Protein AF-A0A9X4EX78-F1 (afdb_monomer_lite)

Radius of gyration: 22.62 Å; chains: 1; bounding box: 59×43×66 Å

Sequence (259 aa):
MQELSQSLRKAIVLALEEATSYRDQLDLSRFIQMGVTVEQIHLIDTAMYLLRLHPYLSQDDFESKYSVQKVQLTIGSVDNFKKLLNLNEYTYHDWLKTNGLSEDEPLCLPYMVYQHFSDEIRRDYMNGAYLVENLQVQLGSKQLNHFKFRCGTVVGIPTDVFDIMIFILISRFGKYSGFKMNLPDSVLHLFSHTNSVDIEVRTYATEFSHRTQHSVCLIDDLNESSPIRKVRDIIKLEEFSIYHKCNSNRELLDLLDFS

Organism: NCBI:txid28171

Foldseek 3Di:
DAADDPVLLLVLLVLLVVCPPPVVPRDPVVSVVVVDDPVLSVLSNVLLVCCLQQVLDAQVNSCVPQNPVSCCSRQNGSVVNCVSSVVVPCAPVSSCVSVVHDPVAQDEAELSSCLVRVVVQLVPQDDFQFGHPSYWYCQAPDTGRWAAAPQGDTHHDDNFLVSLLLLVCLLCPPVAPDWDADVVQSWIWTHHPVDIFIEREEQEPVPDDDDGPAYEYQHDPDDPPDPSVVRHDYHYSNHGDNDCPDCPCVVVRVVVSPD

Secondary structure (DSSP, 8-state):
-PPPPHHHHHHHHHHHHHGGG-GGG---HHHHHTT--HHHHHHHHHHHHHHHH-TT--HHHHHHHH-HHHHHHHT--HHHHHHHTTTTS--HHHHHHHTT--TTS-EEEEHHHHHHTHHHHHHHSEETTEE-TTEEEEETTEEESSEE-TTS-EEPPP-SHHHHHHHHHHHTTTT-SEEEEETTTTEEEEE-SS-EEEEEEEEEGGG--S--SEEEEEE----TT-HHHHH--EEEGGG-----TTSTTHHHHHTTS--

Structure (mmCIF, N/CA/C/O backbone):
data_AF-A0A9X4EX78-F1
#
_entry.id   AF-A0A9X4EX78-F1
#
loop_
_atom_site.group_PDB
_atom_site.id
_atom_site.type_symbol
_atom_site.label_atom_id
_atom_site.label_alt_id
_atom_site.label_comp_id
_atom_site.label_asym_id
_atom_site.label_entity_id
_atom_site.label_seq_id
_atom_site.pdbx_PDB_ins_code
_atom_site.Cartn_x
_atom_site.Cartn_y
_atom_site.Cartn_z
_atom_site.occupancy
_atom_site.B_iso_or_equiv
_atom_site.auth_seq_id
_atom_site.auth_comp_id
_atom_site.auth_asym_id
_atom_site.auth_atom_id
_atom_site.pdbx_PDB_model_num
ATOM 1 N N . MET A 1 1 ? -4.758 14.099 30.306 1.00 84.19 1 MET A N 1
ATOM 2 C CA . MET A 1 1 ? -5.043 12.727 29.835 1.00 84.19 1 MET A CA 1
ATOM 3 C C . MET A 1 1 ? -3.927 11.832 30.342 1.00 84.19 1 MET A C 1
ATOM 5 O O . MET A 1 1 ? -2.778 12.223 30.181 1.00 84.19 1 MET A O 1
ATOM 9 N N . GLN A 1 2 ? -4.247 10.728 31.018 1.00 90.81 2 GLN A N 1
ATOM 1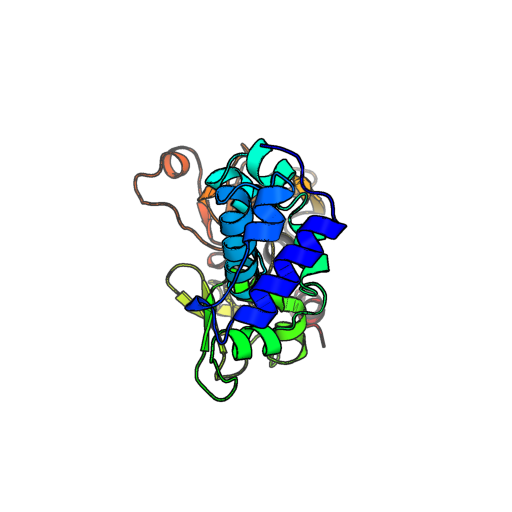0 C CA . GLN A 1 2 ? -3.236 9.786 31.520 1.00 90.81 2 GLN A CA 1
ATOM 11 C C . GLN A 1 2 ? -2.839 8.778 30.439 1.00 90.81 2 GLN A C 1
ATOM 13 O O . GLN A 1 2 ? -3.620 8.532 29.521 1.00 90.81 2 GLN A O 1
ATOM 18 N N . GLU A 1 3 ? -1.660 8.177 30.561 1.00 94.38 3 GLU A N 1
ATOM 19 C CA . GLU A 1 3 ? -1.282 7.037 29.727 1.00 94.38 3 GLU A CA 1
ATOM 20 C C . GLU A 1 3 ? -2.083 5.796 30.137 1.00 94.38 3 GLU A C 1
ATOM 22 O O . GLU A 1 3 ? -2.164 5.460 31.320 1.00 94.38 3 GLU A O 1
ATOM 27 N N . LEU A 1 4 ? -2.680 5.103 29.168 1.00 95.62 4 LEU A N 1
ATOM 28 C CA . LEU A 1 4 ? -3.364 3.840 29.421 1.00 95.62 4 LEU A CA 1
ATOM 29 C C . LEU A 1 4 ? -2.362 2.690 29.489 1.00 95.62 4 LEU A C 1
ATOM 31 O O . LEU A 1 4 ? -1.595 2.467 28.557 1.00 95.62 4 LEU A O 1
ATOM 35 N N . SER A 1 5 ? -2.414 1.897 30.558 1.00 94.31 5 SER A N 1
ATOM 36 C CA . SER A 1 5 ? -1.649 0.652 30.627 1.00 94.31 5 SER A CA 1
ATOM 37 C C . SER A 1 5 ? -2.161 -0.371 29.606 1.00 94.31 5 SER A C 1
ATOM 39 O O . SER A 1 5 ? -3.325 -0.349 29.197 1.00 94.31 5 SER A O 1
ATOM 41 N N . GLN A 1 6 ? -1.318 -1.337 29.233 1.00 93.56 6 GLN A N 1
ATOM 42 C CA . GLN A 1 6 ? -1.716 -2.394 28.297 1.00 93.56 6 GLN A CA 1
ATOM 43 C C . GLN A 1 6 ? -2.904 -3.227 28.806 1.00 93.56 6 GLN A C 1
ATOM 45 O O . GLN A 1 6 ? -3.767 -3.616 28.021 1.00 93.56 6 GLN A O 1
ATOM 50 N N . SER A 1 7 ? -2.982 -3.475 30.118 1.00 94.00 7 SER A N 1
ATOM 51 C CA . SER A 1 7 ? -4.110 -4.184 30.730 1.00 94.00 7 SER A CA 1
ATOM 52 C C . SER A 1 7 ? -5.411 -3.387 30.633 1.00 94.00 7 SER A C 1
ATOM 54 O O . SER A 1 7 ? -6.455 -3.964 30.335 1.00 94.00 7 SER A O 1
ATOM 56 N N . LEU A 1 8 ? -5.346 -2.066 30.818 1.00 94.94 8 LEU A N 1
ATOM 57 C CA . LEU A 1 8 ? -6.503 -1.183 30.705 1.00 94.94 8 LEU A CA 1
ATOM 58 C C . LEU A 1 8 ? -6.981 -1.069 29.253 1.00 94.94 8 LEU A C 1
ATOM 60 O O . LEU A 1 8 ? -8.177 -1.198 29.006 1.00 94.94 8 LEU A O 1
ATOM 64 N N . ARG A 1 9 ? -6.058 -0.938 28.286 1.00 95.81 9 ARG A N 1
ATOM 65 C CA . ARG A 1 9 ? -6.383 -0.994 26.847 1.00 95.81 9 ARG A CA 1
ATOM 66 C C . ARG A 1 9 ? -7.096 -2.297 26.492 1.00 95.81 9 ARG A C 1
ATOM 68 O O . ARG A 1 9 ? -8.163 -2.253 25.893 1.00 95.81 9 ARG A O 1
ATOM 75 N N . LYS A 1 10 ? -6.552 -3.445 26.916 1.00 95.56 10 LYS A N 1
ATOM 76 C CA . LYS A 1 10 ? -7.158 -4.765 26.676 1.00 95.56 10 LYS A CA 1
ATOM 77 C C . LYS A 1 10 ? -8.565 -4.872 27.265 1.00 95.56 10 LYS A C 1
ATOM 79 O O . LYS A 1 10 ? -9.462 -5.368 26.597 1.00 95.56 10 LYS A O 1
ATOM 84 N N . ALA A 1 11 ? -8.768 -4.398 28.493 1.00 94.44 11 ALA A N 1
ATOM 85 C CA . ALA A 1 11 ? -10.077 -4.440 29.140 1.00 94.44 11 ALA A CA 1
ATOM 86 C C . ALA A 1 11 ? -11.123 -3.579 28.410 1.00 94.44 11 ALA A C 1
ATOM 88 O O . ALA A 1 11 ? -12.279 -3.986 28.310 1.00 94.44 11 ALA A O 1
ATOM 89 N N . ILE A 1 12 ? -10.722 -2.414 27.889 1.00 95.12 12 ILE A N 1
ATOM 90 C CA . ILE A 1 12 ? -11.598 -1.547 27.090 1.00 95.12 12 ILE A CA 1
ATOM 91 C C . ILE A 1 12 ? -11.926 -2.208 25.746 1.00 95.12 12 ILE A C 1
ATOM 93 O O . ILE A 1 12 ? -13.098 -2.260 25.387 1.00 95.12 12 ILE A O 1
ATOM 97 N N . VAL A 1 13 ? -10.922 -2.747 25.041 1.00 94.94 13 VAL A N 1
ATOM 98 C CA . VAL A 1 13 ? -11.112 -3.474 23.771 1.00 94.94 13 VAL A CA 1
ATOM 99 C C . VAL A 1 13 ? -12.119 -4.609 23.944 1.00 94.94 13 VAL A C 1
ATOM 101 O O . VAL A 1 13 ? -13.116 -4.633 23.233 1.00 94.94 13 VAL A O 1
ATOM 104 N N . LEU A 1 14 ? -11.927 -5.479 24.942 1.00 92.75 14 LEU A N 1
ATOM 105 C CA . LEU A 1 14 ? -12.840 -6.598 25.206 1.00 92.75 14 LEU A CA 1
ATOM 106 C C . LEU A 1 14 ? -14.269 -6.122 25.495 1.00 92.75 14 LEU A C 1
ATOM 108 O O . LEU A 1 14 ? -15.222 -6.658 24.941 1.00 92.75 14 LEU A O 1
ATOM 112 N N . ALA A 1 15 ? -14.424 -5.077 26.314 1.00 92.25 15 ALA A N 1
ATOM 113 C CA . ALA A 1 15 ? -15.742 -4.529 26.626 1.00 92.25 15 ALA A CA 1
ATOM 114 C C . ALA A 1 15 ? -16.458 -3.974 25.381 1.00 92.25 15 ALA A C 1
ATOM 116 O O . ALA A 1 15 ? -17.669 -4.129 25.247 1.00 92.25 15 ALA A O 1
ATOM 117 N N . LEU A 1 16 ? -15.716 -3.328 24.476 1.00 92.69 16 LEU A N 1
ATOM 118 C CA . LEU A 1 16 ? -16.251 -2.800 23.220 1.00 92.69 16 LEU A CA 1
ATOM 119 C C . LEU A 1 16 ? -16.601 -3.920 22.231 1.00 92.69 16 LEU A C 1
ATOM 121 O O . LEU A 1 16 ? -17.628 -3.834 21.560 1.00 92.69 16 LEU A O 1
ATOM 125 N N . GLU A 1 17 ? -15.784 -4.972 22.154 1.00 89.06 17 GLU A N 1
ATOM 126 C CA . GLU A 1 17 ? -16.036 -6.138 21.301 1.00 89.06 17 GLU A CA 1
ATOM 127 C C . GLU A 1 17 ? -17.282 -6.906 21.734 1.00 89.06 17 GLU A C 1
ATOM 129 O O . GLU A 1 17 ? -18.158 -7.159 20.907 1.00 89.06 17 GLU A O 1
ATOM 134 N N . GLU A 1 18 ? -17.396 -7.221 23.025 1.00 85.69 18 GLU A N 1
ATOM 135 C CA . GLU A 1 18 ? -18.555 -7.919 23.591 1.00 85.69 18 GLU A CA 1
ATOM 136 C C . GLU A 1 18 ? -19.848 -7.131 23.350 1.00 85.69 18 GLU A C 1
ATOM 138 O O . GLU A 1 18 ? -20.888 -7.701 23.033 1.00 85.69 18 GLU A O 1
ATOM 143 N N . ALA A 1 19 ? -19.778 -5.803 23.421 1.00 82.81 19 ALA A N 1
ATOM 144 C CA . ALA A 1 19 ? -20.934 -4.931 23.280 1.00 82.81 19 ALA A CA 1
ATOM 145 C C . ALA A 1 19 ? -21.328 -4.589 21.840 1.00 82.81 19 ALA A C 1
ATOM 147 O O . ALA A 1 19 ? -22.278 -3.829 21.643 1.00 82.81 19 ALA A O 1
ATOM 148 N N . THR A 1 20 ? -20.662 -5.147 20.825 1.00 75.19 20 THR A N 1
ATOM 149 C CA . THR A 1 20 ? -21.003 -4.898 19.410 1.00 75.19 20 THR A CA 1
ATOM 150 C C . THR A 1 20 ? -22.476 -5.170 19.087 1.00 75.19 20 THR A C 1
ATOM 152 O O . THR A 1 20 ? -23.055 -4.463 18.267 1.00 75.19 20 THR A O 1
ATOM 155 N N . SER A 1 21 ? -23.111 -6.128 19.773 1.00 73.75 21 SER A N 1
ATOM 156 C CA . SER A 1 21 ? -24.528 -6.482 19.576 1.00 73.75 21 SER A CA 1
ATOM 157 C C . SER A 1 21 ? -25.516 -5.723 20.480 1.00 73.75 21 SER A C 1
ATOM 159 O O . SER A 1 21 ? -26.723 -5.821 20.279 1.00 73.75 21 SER A O 1
ATOM 161 N N . TYR A 1 22 ? -25.038 -4.979 21.482 1.00 80.12 22 TYR A N 1
ATOM 162 C CA . TYR A 1 22 ? -25.869 -4.277 22.476 1.00 80.12 22 TYR A CA 1
ATOM 163 C C . TYR A 1 22 ? -25.213 -2.966 22.932 1.00 80.12 22 TYR A C 1
ATOM 165 O O . TYR A 1 22 ? -25.151 -2.641 24.118 1.00 80.12 22 TYR A O 1
ATOM 173 N N . ARG A 1 23 ? -24.722 -2.193 21.958 1.00 76.06 23 ARG A N 1
ATOM 174 C CA . ARG A 1 23 ? -23.909 -0.987 22.181 1.00 76.06 23 ARG A CA 1
ATOM 175 C C . ARG A 1 23 ? -24.602 0.055 23.059 1.00 76.06 23 ARG A C 1
ATOM 177 O O . ARG A 1 23 ? -23.949 0.694 23.875 1.00 76.06 23 ARG A O 1
ATOM 184 N N . ASP A 1 24 ? -25.924 0.159 22.945 1.00 72.88 24 ASP A N 1
ATOM 185 C CA . ASP A 1 24 ? -26.753 1.090 23.721 1.00 72.88 24 ASP A CA 1
ATOM 186 C C . ASP A 1 24 ? -26.834 0.741 25.219 1.00 72.88 24 ASP A C 1
ATOM 188 O O . ASP A 1 24 ? -27.270 1.559 26.026 1.00 72.88 24 ASP A O 1
ATOM 192 N N . GLN A 1 25 ? -26.413 -0.468 25.604 1.00 76.56 25 GLN A N 1
ATOM 193 C CA . GLN A 1 25 ? -26.404 -0.960 26.987 1.00 76.56 25 GLN A CA 1
ATOM 194 C C . GLN A 1 25 ? -24.986 -1.035 27.573 1.00 76.56 25 GLN A C 1
ATOM 196 O O . GLN A 1 25 ? -24.797 -1.527 28.687 1.00 76.56 25 GLN A O 1
ATOM 201 N N . LEU A 1 26 ? -23.977 -0.567 26.833 1.00 83.94 26 LEU A N 1
ATOM 202 C CA . LEU A 1 26 ? -22.583 -0.643 27.244 1.00 83.94 26 LEU A CA 1
ATOM 203 C C . LEU A 1 26 ? -22.274 0.359 28.364 1.00 83.94 26 LEU A C 1
ATOM 205 O O . LEU A 1 26 ? -22.160 1.563 28.131 1.00 83.94 26 LEU A O 1
ATOM 209 N N . ASP A 1 27 ? -22.062 -0.150 29.577 1.00 84.31 27 ASP A N 1
ATOM 210 C CA . ASP A 1 27 ? -21.602 0.659 30.704 1.00 84.31 27 ASP A CA 1
ATOM 211 C C . ASP A 1 27 ? -20.065 0.730 30.763 1.00 84.31 27 ASP A C 1
ATOM 213 O O . ASP A 1 27 ? -19.372 -0.244 31.072 1.00 84.31 27 ASP A O 1
ATOM 217 N N . LEU A 1 28 ? -19.525 1.921 30.491 1.00 89.44 28 LEU A N 1
ATOM 218 C CA . LEU A 1 28 ? -18.091 2.227 30.567 1.00 89.44 28 LEU A CA 1
ATOM 219 C C . LEU A 1 28 ? -17.718 3.064 31.798 1.00 89.44 28 LEU A C 1
ATOM 221 O O . LEU A 1 28 ? -16.559 3.467 31.936 1.00 89.44 28 LEU A O 1
ATOM 225 N N . SER A 1 29 ? -18.663 3.307 32.712 1.00 89.31 29 SER A N 1
ATOM 226 C CA . SER A 1 29 ? -18.462 4.129 33.911 1.00 89.31 29 SER A CA 1
ATOM 227 C C . SER A 1 29 ? -17.281 3.653 34.760 1.00 89.31 29 SER A C 1
ATOM 229 O O . SER A 1 29 ? -16.505 4.476 35.248 1.00 89.31 29 SER A O 1
ATOM 231 N N . ARG A 1 30 ? -17.065 2.333 34.844 1.00 91.88 30 ARG A N 1
ATOM 232 C CA . ARG A 1 30 ? -15.913 1.728 35.531 1.00 91.88 30 ARG A CA 1
ATOM 233 C C . ARG A 1 30 ? -14.567 2.244 35.013 1.00 91.88 30 ARG A C 1
ATOM 235 O O . ARG A 1 30 ? -13.665 2.496 35.802 1.00 91.88 30 ARG A O 1
ATOM 242 N N . PHE A 1 31 ? -14.427 2.451 33.704 1.00 93.88 31 PHE A N 1
ATOM 243 C CA . PHE A 1 31 ? -13.181 2.946 33.115 1.00 93.88 31 PHE A CA 1
ATOM 244 C C . PHE A 1 31 ? -13.004 4.441 33.381 1.00 93.88 31 PHE A C 1
ATOM 246 O O . PHE A 1 31 ? -11.897 4.890 33.673 1.00 93.88 31 PHE A O 1
ATOM 253 N N . ILE A 1 32 ? -14.102 5.200 33.372 1.00 92.88 32 ILE A N 1
ATOM 254 C CA . ILE A 1 32 ? -14.093 6.626 33.721 1.00 92.88 32 ILE A CA 1
ATOM 255 C C . ILE A 1 32 ? -13.655 6.819 35.179 1.00 92.88 32 ILE A C 1
ATOM 257 O O . ILE A 1 32 ? -12.817 7.673 35.461 1.00 92.88 32 ILE A O 1
ATOM 261 N N . GLN A 1 33 ? -14.138 5.977 36.099 1.00 92.19 33 GLN A N 1
ATOM 262 C CA . GLN A 1 33 ? -13.708 5.975 37.504 1.00 92.19 33 GLN A CA 1
ATOM 263 C C . GLN A 1 33 ? -12.215 5.648 37.670 1.00 92.19 33 GLN A C 1
ATOM 265 O O . GLN A 1 33 ? -11.579 6.141 38.598 1.00 92.19 33 GLN A O 1
ATOM 270 N N . MET A 1 34 ? -11.634 4.874 36.749 1.00 92.06 34 MET A N 1
ATOM 271 C CA . MET A 1 34 ? -10.192 4.599 36.685 1.00 92.06 34 MET A CA 1
ATOM 272 C C . MET A 1 34 ? -9.384 5.731 36.018 1.00 92.06 34 MET A C 1
ATOM 274 O O . MET A 1 34 ? -8.185 5.577 35.784 1.00 92.06 34 MET A O 1
ATOM 278 N N . GLY A 1 35 ? -10.017 6.864 35.697 1.00 91.75 35 GLY A N 1
ATOM 279 C CA . GLY A 1 35 ? -9.387 8.044 35.099 1.00 91.75 35 GLY A CA 1
ATOM 280 C C . GLY A 1 35 ? -9.275 8.009 33.571 1.00 91.75 35 GLY A C 1
ATOM 281 O O . GLY A 1 35 ? -8.571 8.842 32.995 1.00 91.75 35 GLY A O 1
ATOM 282 N N . VAL A 1 36 ? -9.906 7.042 32.896 1.00 95.62 36 VAL A N 1
ATOM 283 C CA . VAL A 1 36 ? -9.957 6.990 31.425 1.00 95.62 36 VAL A CA 1
ATOM 284 C C . VAL A 1 36 ? -10.922 8.055 30.922 1.00 95.62 36 VAL A C 1
ATOM 286 O O . VAL A 1 36 ? -12.053 8.157 31.395 1.00 95.62 36 VAL A O 1
ATOM 289 N N . THR A 1 37 ? -10.501 8.853 29.946 1.00 95.25 37 THR A N 1
ATOM 290 C CA . THR A 1 37 ? -11.390 9.865 29.366 1.00 95.25 37 THR A CA 1
ATOM 291 C C . THR A 1 37 ? -12.295 9.261 28.289 1.00 95.25 37 THR A C 1
ATOM 293 O O . THR A 1 37 ? -11.937 8.294 27.615 1.00 95.25 37 THR A O 1
ATOM 296 N N . VAL A 1 38 ? -13.461 9.875 28.066 1.00 92.81 38 VAL A N 1
ATOM 297 C CA . VAL A 1 38 ? -14.368 9.497 26.963 1.00 92.81 38 VAL A CA 1
ATOM 298 C C . VAL A 1 38 ? -13.655 9.576 25.611 1.00 92.81 38 VAL A C 1
ATOM 300 O O . VAL A 1 38 ? -13.841 8.716 24.756 1.00 92.81 38 VAL A O 1
ATOM 303 N N . GLU A 1 39 ? -12.773 10.562 25.433 1.00 94.06 39 GLU A N 1
ATOM 304 C CA . GLU A 1 39 ? -11.967 10.687 24.218 1.00 94.06 39 GLU A CA 1
ATOM 305 C C . GLU A 1 39 ? -11.028 9.498 23.991 1.00 94.06 39 GLU A C 1
ATOM 307 O O . GLU A 1 39 ? -10.831 9.094 22.846 1.00 94.06 39 GLU A O 1
ATOM 312 N N . GLN A 1 40 ? -10.448 8.936 25.056 1.00 95.94 40 GLN A N 1
ATOM 313 C CA . GLN A 1 40 ? -9.575 7.767 24.954 1.00 95.94 40 GLN A CA 1
ATOM 314 C C . GLN A 1 40 ? -10.357 6.522 24.541 1.00 95.94 40 GLN A C 1
ATOM 316 O O . GLN A 1 40 ? -9.922 5.783 23.662 1.00 95.94 40 GLN A O 1
ATOM 321 N N . ILE A 1 41 ? -11.535 6.325 25.134 1.00 94.94 41 ILE A N 1
ATOM 322 C CA . ILE A 1 41 ? -12.453 5.243 24.763 1.00 94.94 41 ILE A CA 1
ATOM 323 C C . ILE A 1 41 ? -12.862 5.380 23.295 1.00 94.94 41 ILE A C 1
ATOM 325 O O . ILE A 1 41 ? -12.777 4.415 22.541 1.00 94.94 41 ILE A O 1
ATOM 329 N N . HIS A 1 42 ? -13.258 6.583 22.874 1.00 93.31 42 HIS A N 1
ATOM 330 C CA . HIS A 1 42 ? -13.672 6.835 21.498 1.00 93.31 42 HIS A CA 1
ATOM 331 C C . HIS A 1 42 ? -12.538 6.594 20.492 1.00 93.31 42 HIS A C 1
ATOM 333 O O . HIS A 1 42 ? -12.774 6.044 19.417 1.00 93.31 42 HIS A O 1
ATOM 339 N N . LEU A 1 43 ? -11.302 6.969 20.833 1.00 96.19 43 LEU A N 1
ATOM 340 C CA . LEU A 1 43 ? -10.142 6.688 19.991 1.00 96.19 43 LEU A CA 1
ATOM 341 C C . LEU A 1 43 ? -9.838 5.184 19.920 1.00 96.19 43 LEU A C 1
ATOM 343 O O . LEU A 1 43 ? -9.528 4.706 18.836 1.00 96.19 43 LEU A O 1
ATOM 347 N N . ILE A 1 44 ? -9.965 4.435 21.021 1.00 96.88 44 ILE A N 1
ATOM 348 C CA . ILE A 1 44 ? -9.832 2.967 21.003 1.00 96.88 44 ILE A CA 1
ATOM 349 C C . ILE A 1 44 ? -10.877 2.347 20.071 1.00 96.88 44 ILE A C 1
ATOM 351 O O . ILE A 1 44 ? -10.510 1.605 19.165 1.00 96.88 44 ILE A O 1
ATOM 355 N N . ASP A 1 45 ? -12.150 2.697 20.245 1.00 94.81 45 ASP A N 1
ATOM 356 C CA . ASP A 1 45 ? -13.259 2.192 19.428 1.00 94.81 45 ASP A CA 1
ATOM 357 C C . ASP A 1 45 ? -13.068 2.522 17.937 1.00 94.81 45 ASP A C 1
ATOM 359 O O . ASP A 1 45 ? -13.179 1.661 17.063 1.00 94.81 45 ASP A O 1
ATOM 363 N N . THR A 1 46 ? -12.666 3.761 17.642 1.00 95.19 46 THR A N 1
ATOM 364 C CA . THR A 1 46 ? -12.373 4.198 16.272 1.00 95.19 46 THR A CA 1
ATOM 365 C C . THR A 1 46 ? -11.171 3.459 15.687 1.00 95.19 46 THR A C 1
ATOM 367 O O . THR A 1 46 ? -11.213 3.053 14.529 1.00 95.19 46 THR A O 1
ATOM 370 N N . ALA A 1 47 ? -10.100 3.267 16.461 1.00 96.56 47 ALA A N 1
ATOM 371 C CA . ALA A 1 47 ? -8.916 2.543 16.010 1.00 96.56 47 ALA A CA 1
ATOM 372 C C . ALA A 1 47 ? -9.229 1.070 15.731 1.00 96.56 47 ALA A C 1
ATOM 374 O O . ALA A 1 47 ? -8.797 0.552 14.706 1.00 96.56 47 ALA A O 1
ATOM 375 N N . MET A 1 48 ? -10.020 0.417 16.587 1.00 95.19 48 MET A N 1
ATOM 376 C CA . MET A 1 48 ? -10.491 -0.954 16.371 1.00 95.19 48 MET A CA 1
ATOM 377 C C . MET A 1 48 ? -11.244 -1.087 15.049 1.00 95.19 48 MET A C 1
ATOM 379 O O . MET A 1 48 ? -10.935 -1.967 14.247 1.00 95.19 48 MET A O 1
ATOM 383 N N . TYR A 1 49 ? -12.207 -0.195 14.811 1.00 93.19 49 TYR A N 1
ATOM 384 C CA . TYR A 1 49 ? -12.984 -0.183 13.577 1.00 93.19 49 TYR A CA 1
ATOM 385 C C . TYR A 1 49 ? -12.098 0.063 12.348 1.00 93.19 49 TYR A C 1
ATOM 387 O O . TYR A 1 49 ? -12.112 -0.719 11.398 1.00 93.19 49 TYR A O 1
ATOM 395 N N . LEU A 1 50 ? -11.282 1.122 12.381 1.00 94.75 50 LEU A N 1
ATOM 396 C CA . LEU A 1 50 ? -10.450 1.512 11.245 1.00 94.75 50 LEU A CA 1
ATOM 397 C C . LEU A 1 50 ? -9.390 0.469 10.908 1.00 94.75 50 LEU A C 1
ATOM 399 O O . LEU A 1 50 ? -9.157 0.239 9.733 1.00 94.75 50 LEU A O 1
ATOM 403 N N . LEU A 1 51 ? -8.762 -0.173 11.893 1.00 95.00 51 LEU A N 1
ATOM 404 C CA . LEU A 1 51 ? -7.717 -1.169 11.637 1.00 95.00 51 LEU A CA 1
ATOM 405 C C . LEU A 1 51 ? -8.269 -2.485 11.084 1.00 95.00 51 LEU A C 1
ATOM 407 O O . LEU A 1 51 ? -7.562 -3.174 10.360 1.00 95.00 51 LEU A O 1
ATOM 411 N N . ARG A 1 52 ? -9.528 -2.828 11.374 1.00 92.31 52 ARG A N 1
ATOM 412 C CA . ARG A 1 52 ? -10.205 -3.967 10.732 1.00 92.31 52 ARG A CA 1
ATOM 413 C C . ARG A 1 52 ? -10.575 -3.670 9.280 1.00 92.31 52 ARG A C 1
ATOM 415 O O . ARG A 1 52 ? -10.459 -4.542 8.419 1.00 92.31 52 ARG A O 1
ATOM 422 N N . LEU A 1 53 ? -10.994 -2.433 9.013 1.00 92.19 53 LEU A N 1
ATOM 423 C CA . LEU A 1 53 ? -11.390 -1.979 7.680 1.00 92.19 53 LEU A CA 1
ATOM 424 C C . LEU A 1 53 ? -10.180 -1.682 6.776 1.00 92.19 53 LEU A C 1
ATOM 426 O O . LEU A 1 53 ? -10.171 -2.008 5.590 1.00 92.19 53 LEU A O 1
ATOM 430 N N . HIS A 1 54 ? -9.141 -1.094 7.360 1.00 93.88 54 HIS A N 1
ATOM 431 C CA . HIS A 1 54 ? -7.923 -0.610 6.718 1.00 93.88 54 HIS A CA 1
ATOM 432 C C . HIS A 1 54 ? -6.689 -1.116 7.493 1.00 93.88 54 HIS A C 1
ATOM 434 O O . HIS A 1 54 ? -6.016 -0.346 8.187 1.00 93.88 54 HIS A O 1
ATOM 440 N N . PRO A 1 55 ? -6.365 -2.418 7.396 1.00 92.25 55 PRO A N 1
ATOM 441 C CA . PRO A 1 55 ? -5.292 -3.037 8.185 1.00 92.25 55 PRO A CA 1
ATOM 442 C C . PRO A 1 55 ? -3.884 -2.533 7.827 1.00 92.25 55 PRO A C 1
ATOM 444 O O . PRO A 1 55 ? -2.946 -2.673 8.616 1.00 92.25 55 PRO A O 1
ATOM 447 N N . TYR A 1 56 ? -3.740 -1.851 6.689 1.00 92.06 56 TYR A N 1
ATOM 448 C CA . TYR A 1 56 ? -2.512 -1.183 6.261 1.00 92.06 56 TYR A CA 1
ATOM 449 C C . TYR A 1 56 ? -2.204 0.130 6.997 1.00 92.06 56 TYR A C 1
ATOM 451 O O . TYR A 1 56 ? -1.084 0.616 6.873 1.00 92.06 56 TYR A O 1
ATOM 459 N N . LEU A 1 57 ? -3.140 0.707 7.766 1.00 94.75 57 LEU A N 1
ATOM 460 C CA . LEU A 1 57 ? -2.890 1.974 8.467 1.00 94.75 57 LEU A CA 1
ATOM 461 C C . LEU A 1 57 ? -1.708 1.856 9.442 1.00 94.75 57 LEU A C 1
ATOM 463 O O . LEU A 1 57 ? -1.589 0.883 10.193 1.00 94.75 57 LEU A O 1
ATOM 467 N N . SER A 1 58 ? -0.845 2.861 9.422 1.00 94.25 58 SER A N 1
ATOM 468 C CA . SER A 1 58 ? 0.419 2.958 10.149 1.00 94.25 58 SER A CA 1
ATOM 469 C C . SER A 1 58 ? 0.318 3.886 11.366 1.00 94.25 58 SER A C 1
ATOM 471 O O . SER A 1 58 ? -0.716 4.508 11.611 1.00 94.25 58 SER A O 1
ATOM 473 N N . GLN A 1 59 ? 1.402 4.000 12.140 1.00 95.62 59 GLN A N 1
ATOM 474 C CA . GLN A 1 59 ? 1.497 4.973 13.234 1.00 95.62 59 GLN A CA 1
ATOM 475 C C . GLN A 1 59 ? 1.214 6.404 12.743 1.00 95.62 59 GLN A C 1
ATOM 477 O O . GLN A 1 59 ? 0.399 7.108 13.343 1.00 95.62 59 GLN A O 1
ATOM 482 N N . ASP A 1 60 ? 1.819 6.799 11.623 1.00 94.50 60 ASP A N 1
ATOM 483 C CA . ASP A 1 60 ? 1.740 8.158 11.081 1.00 94.50 60 ASP A CA 1
ATOM 484 C C . ASP A 1 60 ? 0.311 8.528 10.643 1.00 94.50 60 ASP A C 1
ATOM 486 O O . ASP A 1 60 ? -0.138 9.664 10.837 1.00 94.50 60 ASP A O 1
ATOM 490 N N . ASP A 1 61 ? -0.459 7.558 10.140 1.00 94.31 61 ASP A N 1
ATOM 491 C CA . ASP A 1 61 ? -1.868 7.750 9.769 1.00 94.31 61 ASP A CA 1
ATOM 492 C C . ASP A 1 61 ? -2.737 8.124 10.981 1.00 94.31 61 ASP A C 1
ATOM 494 O O . ASP A 1 61 ? -3.645 8.955 10.893 1.00 94.31 61 ASP A O 1
ATOM 498 N N . PHE A 1 62 ? -2.446 7.543 12.147 1.00 94.88 62 PHE A N 1
ATOM 499 C CA . PHE A 1 62 ? -3.138 7.886 13.387 1.00 94.88 62 PHE A CA 1
ATOM 500 C C . PHE A 1 62 ? -2.629 9.202 13.981 1.00 94.88 62 PHE A C 1
ATOM 502 O O . PHE A 1 62 ? -3.430 10.018 14.451 1.00 94.88 62 PHE A O 1
ATOM 509 N N . GLU A 1 63 ? -1.316 9.430 13.973 1.00 95.44 63 GLU A N 1
ATOM 510 C CA . GLU A 1 63 ? -0.700 10.615 14.578 1.00 95.44 63 GLU A CA 1
ATOM 511 C C . GLU A 1 63 ? -1.035 11.903 13.825 1.00 95.44 63 GLU A C 1
ATOM 513 O O . GLU A 1 63 ? -1.308 12.925 14.464 1.00 95.44 63 GLU A O 1
ATOM 518 N N . SER A 1 64 ? -1.117 11.846 12.495 1.00 92.44 64 SER A N 1
ATOM 519 C CA . SER A 1 64 ? -1.561 12.969 11.661 1.00 92.44 64 SER A CA 1
ATOM 520 C C . SER A 1 64 ? -3.005 13.394 11.956 1.00 92.44 64 SER A C 1
ATOM 522 O O . SER A 1 64 ? -3.332 14.578 11.859 1.00 92.44 64 SER A O 1
ATOM 524 N N . LYS A 1 65 ? -3.865 12.457 12.382 1.00 93.19 65 LYS A N 1
ATOM 525 C CA . LYS A 1 65 ? -5.280 12.714 12.690 1.00 93.19 65 LYS A CA 1
ATOM 526 C C . LYS A 1 65 ? -5.542 13.094 14.149 1.00 93.19 65 LYS A C 1
ATOM 528 O O . LYS A 1 65 ? -6.412 13.924 14.411 1.00 93.19 65 LYS A O 1
ATOM 533 N N . TYR A 1 66 ? -4.836 12.485 15.105 1.00 89.50 66 TYR A N 1
ATOM 534 C CA . TYR A 1 66 ? -5.145 12.614 16.537 1.00 89.50 66 TYR A CA 1
ATOM 535 C C . TYR A 1 66 ? -4.053 13.289 17.379 1.00 89.50 66 TYR A C 1
ATOM 537 O O . TYR A 1 66 ? -4.301 13.527 18.559 1.00 89.50 66 TYR A O 1
ATOM 545 N N . SER A 1 67 ? -2.915 13.689 16.800 1.00 93.56 67 SER A N 1
ATOM 546 C CA . SER A 1 67 ? -1.660 14.104 17.461 1.00 93.56 67 SER A CA 1
ATOM 547 C C . SER A 1 67 ? -0.876 12.953 18.099 1.00 93.56 67 SER A C 1
ATOM 549 O O . SER A 1 67 ? -1.450 12.059 18.727 1.00 93.56 67 SER A O 1
ATOM 551 N N . VAL A 1 68 ? 0.456 13.038 18.008 1.00 94.94 68 VAL A N 1
ATOM 552 C CA . VAL A 1 68 ? 1.424 12.069 18.559 1.00 94.94 68 VAL A CA 1
ATOM 553 C C . VAL A 1 68 ? 1.113 11.719 20.016 1.00 94.94 68 VAL A C 1
ATOM 555 O O . VAL A 1 68 ? 0.931 10.555 20.371 1.00 94.94 68 VAL A O 1
ATOM 558 N N . GLN A 1 69 ? 0.971 12.741 20.865 1.00 95.31 69 GLN A N 1
ATOM 559 C CA . GLN A 1 69 ? 0.758 12.548 22.298 1.00 95.31 69 GLN A CA 1
ATOM 560 C C . GLN A 1 69 ? -0.545 11.789 22.586 1.00 95.31 69 GLN A C 1
ATOM 562 O O . GLN A 1 69 ? -0.581 10.924 23.459 1.00 95.31 69 GLN A O 1
ATOM 567 N N . LYS A 1 70 ? -1.626 12.080 21.856 1.00 94.94 70 LYS A N 1
ATOM 568 C CA . LYS A 1 70 ? -2.921 11.427 22.084 1.00 94.94 70 LYS A CA 1
ATOM 569 C C . LYS A 1 70 ? -2.910 9.966 21.659 1.00 94.94 70 LYS A C 1
ATOM 571 O O . LYS A 1 70 ? -3.459 9.136 22.384 1.00 94.94 70 LYS A O 1
ATOM 576 N N . VAL A 1 71 ? -2.271 9.655 20.533 1.00 96.06 71 VAL A N 1
ATOM 577 C CA . VAL A 1 71 ? -2.109 8.277 20.054 1.00 96.06 71 VAL A CA 1
ATOM 578 C C . VAL A 1 71 ? -1.312 7.460 21.068 1.00 96.06 71 VAL A C 1
ATOM 580 O O . VAL A 1 71 ? -1.815 6.450 21.567 1.00 96.06 71 VAL A O 1
ATOM 583 N N . GLN A 1 72 ? -0.138 7.950 21.473 1.00 95.44 72 GLN A N 1
ATOM 584 C CA . GLN A 1 72 ? 0.746 7.254 22.411 1.00 95.44 72 GLN A CA 1
ATOM 585 C C . GLN A 1 72 ? 0.096 7.031 23.783 1.00 95.44 72 GLN A C 1
ATOM 587 O O . GLN A 1 72 ? 0.098 5.911 24.296 1.00 95.44 72 GLN A O 1
ATOM 592 N N . LEU A 1 73 ? -0.538 8.061 24.357 1.00 96.19 73 LEU A N 1
ATOM 593 C CA . LEU A 1 73 ? -1.203 7.939 25.660 1.00 96.19 73 LEU A CA 1
ATOM 594 C C . LEU A 1 73 ? -2.423 7.007 25.628 1.00 96.19 73 LEU A C 1
ATOM 596 O O . LEU A 1 73 ? -2.832 6.512 26.676 1.00 96.19 73 LEU A O 1
ATOM 600 N N . THR A 1 74 ? -3.017 6.765 24.457 1.00 96.75 74 THR A N 1
ATOM 601 C CA . THR A 1 74 ? -4.270 6.009 24.336 1.00 96.75 74 THR A CA 1
ATOM 602 C C . THR A 1 74 ? -4.044 4.597 23.818 1.00 96.75 74 THR A C 1
ATOM 604 O O . THR A 1 74 ? -4.224 3.640 24.569 1.00 96.75 74 THR A O 1
ATOM 607 N N . ILE A 1 75 ? -3.627 4.454 22.559 1.00 95.56 75 ILE A N 1
ATOM 608 C CA . ILE A 1 75 ? -3.433 3.152 21.905 1.00 95.56 75 ILE A CA 1
ATOM 609 C C . ILE A 1 75 ? -1.971 2.688 21.949 1.00 95.56 75 ILE A C 1
ATOM 611 O O . ILE A 1 75 ? -1.695 1.515 21.711 1.00 95.56 75 ILE A O 1
ATOM 615 N N . GLY A 1 76 ? -1.040 3.569 22.331 1.00 94.44 76 GLY A N 1
ATOM 616 C CA . GLY A 1 76 ? 0.388 3.267 22.354 1.00 94.44 76 GLY A CA 1
ATOM 617 C C . GLY A 1 76 ? 0.967 3.263 20.942 1.00 94.44 76 GLY A C 1
ATOM 618 O O . GLY A 1 76 ? 0.811 4.231 20.200 1.00 94.44 76 GLY A O 1
ATOM 619 N N . SER A 1 77 ? 1.635 2.168 20.584 1.00 95.19 77 SER A N 1
ATOM 620 C CA . SER A 1 77 ? 2.071 1.903 19.209 1.00 95.19 77 SER A CA 1
ATOM 621 C C . SER A 1 77 ? 0.951 1.200 18.445 1.00 95.19 77 SER A C 1
ATOM 623 O O . SER A 1 77 ? 0.387 0.225 18.950 1.00 95.19 77 SER A O 1
ATOM 625 N N . VAL A 1 78 ? 0.673 1.651 17.221 1.00 95.69 78 VAL A N 1
ATOM 626 C CA . VAL A 1 78 ? -0.298 1.031 16.310 1.00 95.69 78 VAL A CA 1
ATOM 627 C C . VAL A 1 78 ? 0.034 -0.442 16.074 1.00 95.69 78 VAL A C 1
ATOM 629 O O . VAL A 1 78 ? -0.877 -1.259 16.104 1.00 95.69 78 VAL A O 1
ATOM 632 N N . ASP A 1 79 ? 1.306 -0.826 15.960 1.00 94.38 79 ASP A N 1
ATOM 633 C CA . ASP A 1 79 ? 1.694 -2.235 15.787 1.00 94.38 79 ASP A CA 1
ATOM 634 C C . ASP A 1 79 ? 1.362 -3.089 17.014 1.00 94.38 79 ASP A C 1
ATOM 636 O O . ASP A 1 79 ? 0.842 -4.201 16.901 1.00 94.38 79 ASP A O 1
ATOM 640 N N . ASN A 1 80 ? 1.622 -2.567 18.214 1.00 94.31 80 ASN A N 1
ATOM 641 C CA . ASN A 1 80 ? 1.248 -3.256 19.451 1.00 94.31 80 ASN A CA 1
ATOM 642 C C . ASN A 1 80 ? -0.271 -3.319 19.622 1.00 94.31 80 ASN A C 1
ATOM 644 O O . ASN A 1 80 ? -0.791 -4.292 20.171 1.00 94.31 80 ASN A O 1
ATOM 648 N N . PHE A 1 81 ? -0.983 -2.302 19.144 1.00 96.38 81 PHE A N 1
ATOM 649 C CA . PHE A 1 81 ? -2.435 -2.285 19.145 1.00 96.38 81 PHE A CA 1
ATOM 650 C C . PHE A 1 81 ? -3.009 -3.282 18.126 1.00 96.38 81 PHE A C 1
ATOM 652 O O . PHE A 1 81 ? -3.887 -4.055 18.483 1.00 96.38 81 PHE A O 1
ATOM 659 N N . LYS A 1 82 ? -2.445 -3.391 16.916 1.00 95.25 82 LYS A N 1
ATOM 660 C CA . LYS A 1 82 ? -2.784 -4.444 15.940 1.00 95.25 82 LYS A CA 1
ATOM 661 C C . LYS A 1 82 ? -2.601 -5.841 16.534 1.00 95.25 82 LYS A C 1
ATOM 663 O O . LYS A 1 82 ? -3.507 -6.659 16.428 1.00 95.25 82 LYS A O 1
ATOM 668 N N . LYS A 1 83 ? -1.488 -6.094 17.234 1.00 94.06 83 LYS A N 1
ATOM 669 C CA . LYS A 1 83 ? -1.263 -7.358 17.964 1.00 94.06 83 LYS A CA 1
ATOM 670 C C . LYS A 1 83 ? -2.313 -7.604 19.046 1.00 94.06 83 LYS A C 1
ATOM 672 O O . LYS A 1 83 ? -2.760 -8.729 19.212 1.00 94.06 83 LYS A O 1
ATOM 677 N N . LEU A 1 84 ? -2.723 -6.566 19.779 1.00 94.56 84 LEU A N 1
ATOM 678 C CA . LEU A 1 84 ? -3.795 -6.678 20.775 1.00 94.56 84 LEU A CA 1
ATOM 679 C C . LEU A 1 84 ? -5.133 -7.090 20.139 1.00 94.56 84 LEU A C 1
ATOM 681 O O . LEU A 1 84 ? -5.903 -7.802 20.776 1.00 94.56 84 LEU A O 1
ATOM 685 N N . LEU A 1 85 ? -5.386 -6.653 18.905 1.00 92.75 85 LEU A N 1
ATOM 686 C CA . LEU A 1 85 ? -6.574 -6.986 18.116 1.00 92.75 85 LEU A CA 1
ATOM 687 C C . LEU A 1 85 ? -6.442 -8.302 17.327 1.00 92.75 85 LEU A C 1
ATOM 689 O O . LEU A 1 85 ? -7.332 -8.612 16.539 1.00 92.75 85 LEU A O 1
ATOM 693 N N . ASN A 1 86 ? -5.344 -9.048 17.508 1.00 91.06 86 ASN A N 1
ATOM 694 C CA . ASN A 1 86 ? -4.976 -10.229 16.716 1.00 91.06 86 ASN A CA 1
ATOM 695 C C . ASN A 1 86 ? -4.931 -9.967 15.198 1.00 91.06 86 ASN A C 1
ATO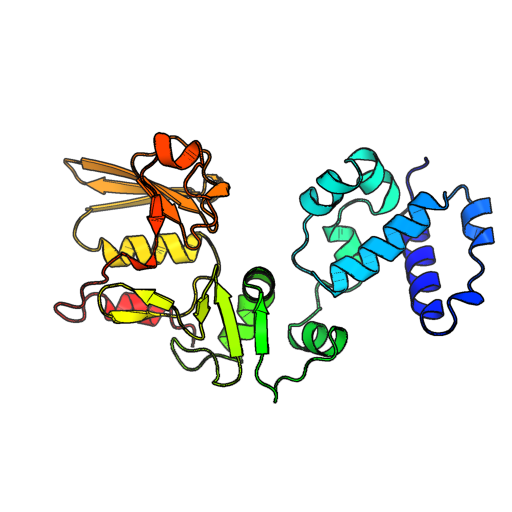M 697 O O . ASN A 1 86 ? -5.163 -10.864 14.394 1.00 91.06 86 ASN A O 1
ATOM 701 N N . LEU A 1 87 ? -4.611 -8.733 14.786 1.00 90.19 87 LEU A N 1
ATOM 702 C CA . LEU A 1 87 ? -4.551 -8.362 13.369 1.00 90.19 87 LEU A CA 1
ATOM 703 C C . LEU A 1 87 ? -3.270 -8.819 12.660 1.00 90.19 87 LEU A C 1
ATOM 705 O O . LEU A 1 87 ? -3.114 -8.623 11.464 1.00 90.19 87 LEU A O 1
ATOM 709 N N . ASN A 1 88 ? -2.338 -9.421 13.391 1.00 83.81 88 ASN A N 1
ATOM 710 C CA . ASN A 1 88 ? -1.142 -10.051 12.835 1.00 83.81 88 ASN A CA 1
ATOM 711 C C . ASN A 1 88 ? -1.435 -11.389 12.136 1.00 83.81 88 ASN A C 1
ATOM 713 O O . ASN A 1 88 ? -0.616 -11.829 11.340 1.00 83.81 88 ASN A O 1
ATOM 717 N N . GLU A 1 89 ? -2.562 -12.028 12.454 1.00 84.50 89 GLU A N 1
ATOM 718 C CA . GLU A 1 89 ? -3.046 -13.254 11.798 1.00 84.50 89 GLU A CA 1
ATOM 719 C C . GLU A 1 89 ? -4.237 -12.966 10.873 1.00 84.50 89 GLU A C 1
ATOM 721 O O . GLU A 1 89 ? -4.861 -13.888 10.364 1.00 84.50 89 GLU A O 1
ATOM 726 N N . TYR A 1 90 ? -4.566 -11.687 10.673 1.00 91.25 90 TYR A N 1
ATOM 727 C CA . TYR A 1 90 ? -5.697 -11.259 9.862 1.00 91.25 90 TYR A CA 1
ATOM 728 C C . TYR A 1 90 ? -5.384 -11.477 8.389 1.00 91.25 90 TYR A C 1
ATOM 730 O O . TYR A 1 90 ? -4.477 -10.848 7.844 1.00 91.25 90 TYR A O 1
ATOM 738 N N . THR A 1 91 ? -6.124 -12.390 7.775 1.00 93.88 91 THR A N 1
ATOM 739 C CA . THR A 1 91 ? -5.948 -12.802 6.379 1.00 93.88 91 THR A CA 1
ATOM 740 C C . THR A 1 91 ? -6.763 -11.930 5.424 1.00 93.88 91 THR A C 1
ATOM 742 O O . THR A 1 91 ? -7.659 -11.181 5.835 1.00 93.88 91 THR A O 1
ATOM 745 N N . TYR A 1 92 ? -6.492 -12.049 4.125 1.00 94.50 92 TYR A N 1
ATOM 746 C CA . TYR A 1 92 ? -7.334 -11.467 3.083 1.00 94.50 92 TYR A CA 1
ATOM 747 C C . TYR A 1 92 ? -8.780 -11.967 3.204 1.00 94.50 92 TYR A C 1
ATOM 749 O O . TYR A 1 92 ? -9.717 -11.169 3.127 1.00 94.50 92 TYR A O 1
ATOM 757 N N . HIS A 1 93 ? -8.963 -13.257 3.497 1.00 93.50 93 HIS A N 1
ATOM 758 C CA . HIS A 1 93 ? -10.280 -13.843 3.733 1.00 93.50 93 HIS A CA 1
ATOM 759 C C . HIS A 1 93 ? -11.013 -13.200 4.927 1.00 93.50 93 HIS A C 1
ATOM 761 O O . HIS A 1 93 ? -12.198 -12.861 4.835 1.00 93.50 93 HIS A O 1
ATOM 767 N N . ASP A 1 94 ? -10.314 -12.956 6.043 1.00 93.75 94 ASP A N 1
ATOM 768 C CA . ASP A 1 94 ? -10.896 -12.261 7.200 1.00 93.75 94 ASP A CA 1
ATOM 769 C C . ASP A 1 94 ? -11.308 -10.825 6.856 1.00 93.75 94 ASP A C 1
ATOM 771 O O . ASP A 1 94 ? -12.362 -10.348 7.301 1.00 93.75 94 ASP A O 1
ATOM 775 N N . TRP A 1 95 ? -10.507 -10.141 6.034 1.00 94.94 95 TRP A N 1
ATOM 776 C CA . TRP A 1 95 ? -10.833 -8.807 5.541 1.00 94.94 95 TRP A CA 1
ATOM 777 C C . TRP A 1 95 ? -12.082 -8.821 4.658 1.00 94.94 95 TRP A C 1
ATOM 779 O O . TRP A 1 95 ? -12.975 -7.999 4.878 1.00 94.94 95 TRP A O 1
ATOM 789 N N . LEU A 1 96 ? -12.209 -9.769 3.725 1.00 94.00 96 LEU A N 1
ATOM 790 C CA . LEU A 1 96 ? -13.407 -9.909 2.891 1.00 94.00 96 LEU A CA 1
ATOM 791 C C . LEU A 1 96 ? -14.659 -10.122 3.740 1.00 94.00 96 LEU A C 1
ATOM 793 O O . LEU A 1 96 ? -15.622 -9.359 3.628 1.00 94.00 96 LEU A O 1
ATOM 797 N N . LYS A 1 97 ? -14.608 -11.079 4.670 1.00 93.00 97 LYS A N 1
ATOM 798 C CA . LYS A 1 97 ? -15.715 -11.380 5.584 1.00 93.00 97 LYS A CA 1
ATOM 799 C C . LYS A 1 97 ? -16.124 -10.164 6.413 1.00 93.00 97 LYS A C 1
ATOM 801 O O . LYS A 1 97 ? -17.313 -9.888 6.560 1.00 93.00 97 LYS A O 1
ATOM 806 N N . THR A 1 98 ? -15.151 -9.422 6.937 1.00 90.75 98 THR A N 1
ATOM 807 C CA . THR A 1 98 ? -15.396 -8.210 7.734 1.00 90.75 98 THR A CA 1
ATOM 808 C C . THR A 1 98 ? -16.065 -7.106 6.916 1.00 90.75 98 THR A C 1
ATOM 810 O O . THR A 1 98 ? -16.871 -6.346 7.449 1.00 90.75 98 THR A O 1
ATOM 813 N N . ASN A 1 99 ? -15.773 -7.041 5.617 1.00 90.75 99 ASN A N 1
ATOM 814 C CA . ASN A 1 99 ? -16.366 -6.083 4.689 1.00 90.75 99 ASN A CA 1
ATOM 815 C C . ASN A 1 99 ? -17.671 -6.581 4.044 1.00 90.75 99 ASN A C 1
ATOM 817 O O . ASN A 1 99 ? -18.253 -5.864 3.233 1.00 90.75 99 ASN A O 1
ATOM 821 N N . GL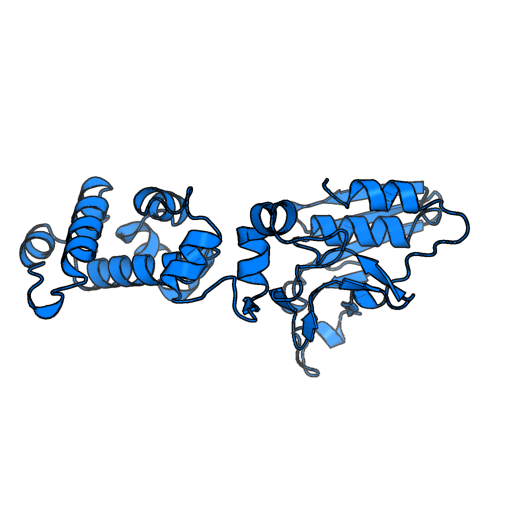Y A 1 100 ? -18.146 -7.784 4.393 1.00 92.12 100 GLY A N 1
ATOM 822 C CA . GLY A 1 100 ? -19.326 -8.388 3.772 1.00 92.12 100 GLY A CA 1
ATOM 823 C C . GLY A 1 100 ? -19.131 -8.705 2.287 1.00 92.12 100 GLY A C 1
ATOM 824 O O . GLY A 1 100 ? -20.097 -8.668 1.530 1.00 92.12 100 GLY A O 1
ATOM 825 N N . LEU A 1 101 ? -17.890 -8.966 1.875 1.00 92.88 101 LEU A N 1
ATOM 826 C CA . LEU A 1 101 ? -17.507 -9.290 0.506 1.00 92.88 101 LEU A CA 1
ATOM 827 C C . LEU A 1 101 ? -17.344 -10.804 0.346 1.00 92.88 101 LEU A C 1
ATOM 829 O O . LEU A 1 101 ? -16.963 -11.498 1.291 1.00 92.88 101 LEU A O 1
ATOM 833 N N . SER A 1 102 ? -17.617 -11.298 -0.860 1.00 89.69 102 SER A N 1
ATOM 834 C CA . SER A 1 102 ? -17.425 -12.697 -1.242 1.00 89.69 102 SER A CA 1
ATOM 835 C C . SER A 1 102 ? -16.358 -12.806 -2.321 1.00 89.69 102 SER A C 1
ATOM 837 O O . SER A 1 102 ? -16.337 -11.997 -3.247 1.00 89.69 102 SER A O 1
ATOM 839 N N . GLU A 1 103 ? -15.512 -13.830 -2.226 1.00 85.06 103 GLU A N 1
ATOM 840 C CA . GLU A 1 103 ? -14.542 -14.161 -3.272 1.00 85.06 103 GLU A CA 1
ATOM 841 C C . GLU A 1 103 ? -15.256 -14.546 -4.570 1.00 85.06 103 GLU A C 1
ATOM 843 O O . GLU A 1 103 ? -14.771 -14.216 -5.636 1.00 85.06 103 GLU A O 1
ATOM 848 N N . ASP A 1 104 ? -16.443 -15.153 -4.515 1.00 86.56 104 ASP A N 1
ATOM 849 C CA . ASP A 1 104 ? -17.185 -15.586 -5.711 1.00 86.56 104 ASP A CA 1
ATOM 850 C C . ASP A 1 104 ? -17.764 -14.429 -6.553 1.00 86.56 104 ASP A C 1
ATOM 852 O O . ASP A 1 104 ? -18.290 -14.649 -7.648 1.00 86.56 104 ASP A O 1
ATOM 856 N N . GLU A 1 105 ? -17.699 -13.193 -6.058 1.00 90.44 105 GLU A N 1
ATOM 857 C CA . GLU A 1 105 ? -18.222 -12.009 -6.739 1.00 90.44 105 GLU A CA 1
ATOM 858 C C . GLU A 1 105 ? -17.092 -11.184 -7.377 1.00 90.44 105 GLU A C 1
ATOM 860 O O . GLU A 1 105 ? -15.950 -11.244 -6.930 1.00 90.44 105 GLU A O 1
ATOM 865 N N . PRO A 1 106 ? -17.367 -10.383 -8.425 1.00 93.06 106 PRO A N 1
ATOM 866 C CA . PRO A 1 106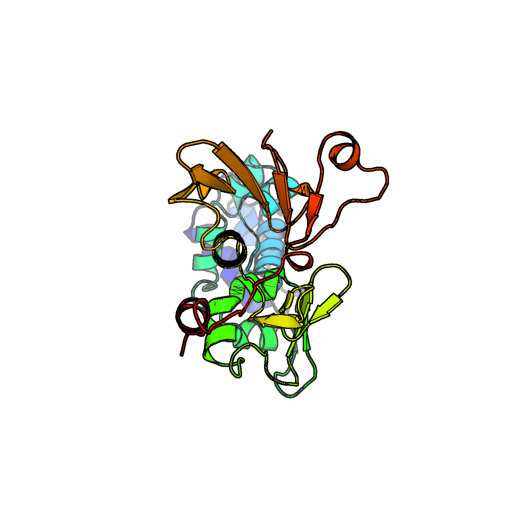 ? -16.373 -9.459 -8.958 1.00 93.06 106 PRO A CA 1
ATOM 867 C C . PRO A 1 106 ? -15.948 -8.417 -7.913 1.00 93.06 106 PRO A C 1
ATOM 869 O O . PRO A 1 106 ? -16.749 -7.586 -7.479 1.00 93.06 106 PRO A O 1
ATOM 872 N N . LEU A 1 107 ? -14.666 -8.423 -7.556 1.00 95.38 107 LEU A N 1
ATOM 873 C CA . LEU A 1 107 ? -14.052 -7.532 -6.580 1.00 95.38 107 LEU A CA 1
ATOM 874 C C . LEU A 1 107 ? -13.038 -6.604 -7.247 1.00 95.38 107 LEU A C 1
ATOM 876 O O . LEU A 1 107 ? -12.210 -7.019 -8.057 1.00 95.38 107 LEU A O 1
ATOM 880 N N . CYS A 1 108 ? -13.056 -5.336 -6.842 1.00 95.75 108 CYS A N 1
ATOM 881 C CA . CYS A 1 108 ? -12.024 -4.367 -7.193 1.00 95.75 108 CYS A CA 1
ATOM 882 C C . CYS A 1 108 ? -11.389 -3.820 -5.913 1.00 95.75 108 CYS A C 1
ATOM 884 O O . CYS A 1 108 ? -11.986 -3.007 -5.203 1.00 95.75 108 CYS A O 1
ATOM 886 N N . LEU A 1 109 ? -10.187 -4.295 -5.596 1.00 95.44 109 LEU A N 1
ATOM 887 C CA . LEU A 1 109 ? -9.468 -3.921 -4.387 1.00 95.44 109 LEU A CA 1
ATOM 888 C C . LEU A 1 109 ? -8.822 -2.542 -4.533 1.00 95.44 109 LEU A C 1
ATOM 890 O O . LEU A 1 109 ? -8.151 -2.280 -5.534 1.00 95.44 109 LEU A O 1
ATOM 894 N N . PRO A 1 110 ? -8.908 -1.676 -3.511 1.00 94.19 110 PRO A N 1
ATOM 895 C CA . PRO A 1 110 ? -7.992 -0.551 -3.397 1.00 94.19 110 PRO A CA 1
ATOM 896 C C . PRO A 1 110 ? -6.541 -1.048 -3.400 1.00 94.19 110 PRO A C 1
ATOM 898 O O . PRO A 1 110 ? -6.224 -2.027 -2.723 1.00 94.19 110 PRO A O 1
ATOM 901 N N . TYR A 1 111 ? -5.642 -0.352 -4.100 1.00 95.00 111 TYR A N 1
ATOM 902 C CA . TYR A 1 111 ? -4.239 -0.771 -4.200 1.00 95.00 111 TYR A CA 1
ATOM 903 C C . TYR A 1 111 ? -3.567 -0.990 -2.833 1.00 95.00 111 TYR A C 1
ATOM 905 O O . TYR A 1 111 ? -2.878 -1.983 -2.656 1.00 95.00 111 TYR A O 1
ATOM 913 N N . MET A 1 112 ? -3.854 -0.156 -1.828 1.00 93.12 112 MET A N 1
ATOM 914 C CA . MET A 1 112 ? -3.315 -0.329 -0.467 1.00 93.12 112 MET A CA 1
ATOM 915 C C . MET A 1 112 ? -3.735 -1.653 0.197 1.00 93.12 112 MET A C 1
ATOM 917 O O . MET A 1 112 ? -2.961 -2.238 0.951 1.00 93.12 112 MET A O 1
ATOM 921 N N . VAL A 1 113 ? -4.949 -2.143 -0.088 1.00 94.75 113 VAL A N 1
ATOM 922 C CA . VAL A 1 113 ? -5.423 -3.454 0.390 1.00 94.75 113 VAL A CA 1
ATOM 923 C C . VAL A 1 113 ? -4.658 -4.564 -0.323 1.00 94.75 113 VAL A C 1
ATOM 925 O O . VAL A 1 113 ? -4.159 -5.475 0.331 1.00 94.75 113 VAL A O 1
ATOM 928 N N . TYR A 1 114 ? -4.505 -4.450 -1.645 1.00 95.44 114 TYR A N 1
ATOM 929 C CA . TYR A 1 114 ? -3.710 -5.392 -2.431 1.00 95.44 114 TYR A CA 1
ATOM 930 C C . TYR A 1 114 ? -2.254 -5.458 -1.952 1.00 95.44 114 TYR A C 1
ATOM 932 O O . TYR A 1 114 ? -1.734 -6.549 -1.766 1.00 95.44 114 TYR A O 1
ATOM 940 N N . GLN A 1 115 ? -1.606 -4.318 -1.688 1.00 94.38 115 GLN A N 1
ATOM 941 C CA . GLN A 1 115 ? -0.238 -4.288 -1.161 1.00 94.38 115 GLN A CA 1
ATOM 942 C C . GLN A 1 115 ? -0.137 -5.011 0.184 1.00 94.38 115 GLN A C 1
ATOM 944 O O . GLN A 1 115 ? 0.779 -5.805 0.387 1.00 94.38 115 GLN A O 1
ATOM 949 N N . HIS A 1 116 ? -1.088 -4.758 1.085 1.00 94.62 116 HIS A N 1
ATOM 950 C CA . HIS A 1 116 ? -1.090 -5.350 2.419 1.00 94.62 116 HIS A CA 1
ATOM 951 C C . HIS A 1 116 ? -1.228 -6.874 2.398 1.00 94.62 116 HIS A C 1
ATOM 953 O O . HIS A 1 116 ? -0.526 -7.556 3.135 1.00 94.62 116 HIS A O 1
ATOM 959 N N . PHE A 1 117 ? -2.101 -7.396 1.535 1.00 95.44 117 PHE A N 1
ATOM 960 C CA . PHE A 1 117 ? -2.363 -8.831 1.398 1.00 95.44 117 PHE A CA 1
ATOM 961 C C . PHE A 1 117 ? -1.625 -9.470 0.219 1.00 95.44 117 PHE A C 1
ATOM 963 O O . PHE A 1 117 ? -1.994 -10.550 -0.237 1.00 95.44 117 PHE A O 1
ATOM 970 N N . SER A 1 118 ? -0.594 -8.804 -0.300 1.00 94.31 118 SER A N 1
ATOM 971 C CA . SER A 1 118 ? 0.039 -9.192 -1.559 1.00 94.31 118 SER A CA 1
ATOM 972 C C . SER A 1 118 ? 0.600 -10.609 -1.542 1.00 94.31 118 SER A C 1
ATOM 974 O O . SER A 1 118 ? 0.406 -11.327 -2.515 1.00 94.31 118 SER A O 1
ATOM 976 N N . ASP A 1 119 ? 1.220 -11.041 -0.445 1.00 92.75 119 ASP A N 1
ATOM 977 C CA . ASP A 1 119 ? 1.775 -12.394 -0.322 1.00 92.75 119 ASP A CA 1
ATOM 978 C C . ASP A 1 119 ? 0.698 -13.490 -0.412 1.00 92.75 119 ASP A C 1
ATOM 980 O O . ASP A 1 119 ? 0.908 -14.530 -1.034 1.00 92.75 119 ASP A O 1
ATOM 984 N N . GLU A 1 120 ? -0.472 -13.266 0.192 1.00 94.81 120 GLU A N 1
ATOM 985 C CA . GLU A 1 120 ? -1.610 -14.192 0.126 1.00 94.81 120 GLU A CA 1
ATOM 986 C C . GLU A 1 120 ? -2.263 -14.158 -1.258 1.00 94.81 120 GLU A C 1
ATOM 988 O O . GLU A 1 120 ? -2.476 -15.204 -1.870 1.00 94.81 120 GLU A O 1
ATOM 993 N N . ILE A 1 121 ? -2.489 -12.957 -1.797 1.00 94.50 121 ILE A N 1
ATOM 994 C CA . ILE A 1 121 ? -3.086 -12.764 -3.122 1.00 94.50 121 ILE A CA 1
ATOM 995 C C . ILE A 1 121 ? -2.206 -13.381 -4.217 1.00 94.50 121 ILE A C 1
ATOM 997 O O . ILE A 1 121 ? -2.714 -14.065 -5.102 1.00 94.50 121 ILE A O 1
ATOM 1001 N N . ARG A 1 122 ? -0.885 -13.184 -4.157 1.00 92.12 122 ARG A N 1
ATOM 1002 C CA . ARG A 1 122 ? 0.062 -13.737 -5.137 1.00 92.12 122 ARG A CA 1
ATOM 1003 C C . ARG A 1 122 ? 0.110 -15.258 -5.110 1.00 92.12 122 ARG A C 1
ATOM 1005 O O . ARG A 1 122 ? 0.225 -15.869 -6.165 1.00 92.12 122 ARG A O 1
ATOM 1012 N N . ARG A 1 123 ? 0.009 -15.858 -3.924 1.00 92.38 123 ARG A N 1
ATOM 1013 C CA . ARG A 1 123 ? 0.053 -17.313 -3.756 1.00 92.38 123 ARG A CA 1
ATOM 1014 C C . ARG A 1 123 ? -1.239 -17.990 -4.214 1.00 92.38 123 ARG A C 1
ATOM 1016 O O . ARG A 1 123 ? -1.177 -19.001 -4.905 1.00 92.38 123 ARG A O 1
ATOM 1023 N N . ASP A 1 124 ? -2.388 -17.439 -3.829 1.00 93.44 124 ASP A N 1
ATOM 1024 C CA . ASP A 1 124 ? -3.664 -18.161 -3.920 1.00 93.44 124 ASP A CA 1
ATOM 1025 C C . ASP A 1 124 ? -4.595 -17.619 -5.028 1.00 93.44 124 ASP A C 1
ATOM 1027 O O . ASP A 1 124 ? -5.510 -18.318 -5.459 1.00 93.44 124 ASP A O 1
ATOM 1031 N N . TYR A 1 125 ? -4.354 -16.401 -5.535 1.00 92.94 125 TYR A N 1
ATOM 1032 C CA . TYR A 1 125 ? -5.272 -15.675 -6.432 1.00 92.94 125 TYR A CA 1
ATOM 1033 C C . TYR A 1 125 ? -4.604 -15.177 -7.725 1.00 92.94 125 TYR A C 1
ATOM 1035 O O . TYR A 1 125 ? -5.102 -14.250 -8.376 1.00 92.94 125 TYR A O 1
ATOM 1043 N N . MET A 1 126 ? -3.494 -15.800 -8.130 1.00 92.38 126 MET A N 1
ATOM 1044 C CA . MET A 1 126 ? -2.810 -15.517 -9.394 1.00 92.38 126 MET A CA 1
ATOM 1045 C C . MET A 1 126 ? -2.729 -16.738 -10.314 1.00 92.38 126 MET A C 1
ATOM 1047 O O . MET A 1 126 ? -2.586 -17.877 -9.884 1.00 92.38 126 MET A O 1
ATOM 1051 N N . ASN A 1 127 ? -2.792 -16.476 -11.618 1.00 90.81 127 ASN A N 1
ATOM 1052 C CA . ASN A 1 127 ? -2.521 -17.416 -12.697 1.00 90.81 127 ASN A CA 1
ATOM 1053 C C . ASN A 1 127 ? -1.437 -16.815 -13.609 1.00 90.81 127 ASN A C 1
ATOM 1055 O O . ASN A 1 127 ? -1.723 -16.035 -14.527 1.00 90.81 127 ASN A O 1
ATOM 1059 N N . GLY A 1 128 ? -0.176 -17.135 -13.305 1.00 88.62 128 GLY A N 1
ATOM 1060 C CA . GLY A 1 128 ? 0.983 -16.438 -13.867 1.00 88.62 128 GLY A CA 1
ATOM 1061 C C . GLY A 1 128 ? 0.939 -14.950 -13.511 1.00 88.62 128 GLY A C 1
ATOM 1062 O O . GLY A 1 128 ? 0.675 -14.585 -12.373 1.00 88.62 128 GLY A O 1
ATOM 1063 N N . ALA A 1 129 ? 1.100 -14.078 -14.505 1.00 89.31 129 ALA A N 1
ATOM 1064 C CA . ALA A 1 129 ? 1.074 -12.625 -14.321 1.00 89.31 129 ALA A CA 1
ATOM 1065 C C . ALA A 1 129 ? -0.321 -12.010 -14.052 1.00 89.31 129 ALA A C 1
ATOM 1067 O O . ALA A 1 129 ? -0.418 -10.797 -13.844 1.00 89.31 129 ALA A O 1
ATOM 1068 N N . TYR A 1 130 ? -1.398 -12.799 -14.112 1.00 94.88 130 TYR A N 1
ATOM 1069 C CA . TYR A 1 130 ? -2.775 -12.311 -14.010 1.00 94.88 130 TYR A CA 1
ATOM 1070 C C . TYR A 1 130 ? -3.388 -12.671 -12.662 1.00 94.88 130 TYR A C 1
ATOM 1072 O O . TYR A 1 130 ? -3.254 -13.800 -12.204 1.00 94.88 130 TYR A O 1
ATOM 1080 N N . LEU A 1 131 ? -4.131 -11.742 -12.070 1.00 95.06 131 LEU A N 1
ATOM 1081 C CA . LEU A 1 131 ? -5.100 -12.059 -11.026 1.00 95.06 131 LEU A CA 1
ATOM 1082 C C . LEU A 1 131 ? -6.239 -12.906 -11.616 1.00 95.06 131 LEU A C 1
ATOM 1084 O O . LEU A 1 131 ? -6.545 -12.805 -12.811 1.00 95.06 131 LEU A O 1
ATOM 1088 N N . VAL A 1 132 ? -6.860 -13.734 -10.775 1.00 94.06 132 VAL A N 1
ATOM 1089 C CA . VAL A 1 132 ? -8.073 -14.498 -11.118 1.00 94.06 132 VAL A CA 1
ATOM 1090 C C . VAL A 1 132 ? -9.187 -13.587 -11.661 1.00 94.06 132 VAL A C 1
ATOM 1092 O O . VAL A 1 132 ? -9.228 -12.392 -11.379 1.00 94.06 132 VAL A O 1
ATOM 1095 N N . GLU A 1 133 ? -10.083 -14.131 -12.491 1.00 88.75 133 GLU A N 1
ATOM 1096 C CA . GLU A 1 133 ? -11.015 -13.341 -13.325 1.00 88.75 133 GLU A CA 1
ATOM 1097 C C . GLU A 1 133 ? -11.943 -12.398 -12.539 1.00 88.75 133 GLU A C 1
ATOM 1099 O O . GLU A 1 133 ? -12.309 -11.328 -13.026 1.00 88.75 133 GLU A O 1
ATOM 1104 N N . ASN A 1 134 ? -12.304 -12.791 -11.325 1.00 92.06 134 ASN A N 1
ATOM 1105 C CA . ASN A 1 134 ? -13.140 -12.065 -10.374 1.00 92.06 134 ASN A CA 1
ATOM 1106 C C . ASN A 1 134 ? -12.376 -11.012 -9.556 1.00 92.06 134 ASN A C 1
ATOM 1108 O O . ASN A 1 134 ? -13.011 -10.282 -8.802 1.00 92.06 134 ASN A O 1
ATOM 1112 N N . LEU A 1 135 ? -11.054 -10.892 -9.698 1.00 95.81 135 LEU A N 1
ATOM 1113 C CA . LEU A 1 135 ? -10.240 -9.990 -8.891 1.00 95.81 135 LEU A CA 1
ATOM 1114 C C . LEU A 1 135 ? -9.537 -8.926 -9.739 1.00 95.81 135 LEU A C 1
ATOM 1116 O O . LEU A 1 135 ? -8.751 -9.204 -10.646 1.00 95.81 135 LEU A O 1
ATOM 1120 N N . GLN A 1 136 ? -9.791 -7.669 -9.397 1.00 97.00 136 GLN A N 1
ATOM 1121 C CA . GLN A 1 136 ? -9.128 -6.503 -9.962 1.00 97.00 136 GLN A CA 1
ATOM 1122 C C . GLN A 1 136 ? -8.542 -5.632 -8.855 1.00 97.00 136 GLN A C 1
ATOM 1124 O O . GLN A 1 136 ? -8.971 -5.669 -7.704 1.00 97.00 136 GLN A O 1
ATOM 1129 N N . VAL A 1 137 ? -7.571 -4.804 -9.221 1.00 97.12 137 VAL A N 1
ATOM 1130 C CA . VAL A 1 137 ? -6.954 -3.811 -8.348 1.00 97.12 137 VAL A CA 1
ATOM 1131 C C . VAL A 1 137 ? -7.124 -2.430 -8.967 1.00 97.12 137 VAL A C 1
ATOM 1133 O O . VAL A 1 137 ? -6.820 -2.207 -10.143 1.00 97.12 137 VAL A O 1
ATOM 1136 N N . GLN A 1 138 ? -7.601 -1.490 -8.160 1.00 95.94 138 GLN A N 1
ATOM 1137 C CA . GLN A 1 138 ? -7.719 -0.084 -8.508 1.00 95.94 138 GLN A CA 1
ATOM 1138 C C . GLN A 1 138 ? -6.346 0.587 -8.381 1.00 95.94 138 GLN A C 1
ATOM 1140 O O . GLN A 1 138 ? -5.908 0.917 -7.280 1.00 95.94 138 GLN A O 1
ATOM 1145 N N . LEU A 1 139 ? -5.685 0.821 -9.514 1.00 93.06 139 LEU A N 1
ATOM 1146 C CA . LEU A 1 139 ? -4.384 1.479 -9.612 1.00 93.06 139 LEU A CA 1
ATOM 1147 C C . LEU A 1 139 ? -4.543 2.862 -10.263 1.00 93.06 139 LEU A C 1
ATOM 1149 O O . LEU A 1 139 ? -4.694 2.990 -11.483 1.00 93.06 139 LEU A O 1
ATOM 1153 N N . GLY A 1 140 ? -4.546 3.916 -9.443 1.00 88.44 140 GLY A N 1
ATOM 1154 C CA . GLY A 1 140 ? -4.904 5.261 -9.899 1.00 88.44 140 GLY A CA 1
ATOM 1155 C C . GLY A 1 140 ? -6.335 5.282 -10.444 1.00 88.44 140 GLY A C 1
ATOM 1156 O O . GLY A 1 140 ? -7.269 4.890 -9.751 1.00 88.44 140 GLY A O 1
ATOM 1157 N N . SER A 1 141 ? -6.519 5.692 -11.700 1.00 88.50 141 SER A N 1
ATOM 1158 C CA . SER A 1 141 ? -7.825 5.671 -12.381 1.00 88.50 141 SER A CA 1
ATOM 1159 C C . SER A 1 141 ? -8.153 4.348 -13.087 1.00 88.50 141 SER A C 1
ATOM 1161 O O . SER A 1 141 ? -9.232 4.226 -13.666 1.00 88.50 141 SER A O 1
ATOM 1163 N N . LYS A 1 142 ? -7.251 3.358 -13.065 1.00 92.75 142 LYS A N 1
ATOM 1164 C CA . LYS A 1 142 ? -7.405 2.090 -13.792 1.00 92.75 142 LYS A CA 1
ATOM 1165 C C . LYS A 1 142 ? -7.837 0.958 -12.866 1.00 92.75 142 LYS A C 1
ATOM 1167 O O . LYS A 1 142 ? -7.408 0.901 -11.722 1.00 92.75 142 LYS A O 1
ATOM 1172 N N . GLN A 1 143 ? -8.618 0.030 -13.408 1.00 95.62 143 GLN A N 1
ATOM 1173 C CA . GLN A 1 143 ? -8.934 -1.256 -12.786 1.00 95.62 143 GLN A CA 1
ATOM 1174 C C . GLN A 1 143 ? -8.207 -2.337 -13.569 1.00 95.62 143 GLN A C 1
ATOM 1176 O O . GLN A 1 143 ? -8.390 -2.453 -14.783 1.00 95.62 143 GLN A O 1
ATOM 1181 N N . LEU A 1 144 ? -7.311 -3.050 -12.900 1.00 95.00 144 LEU A N 1
ATOM 1182 C CA . LEU A 1 144 ? -6.343 -3.928 -13.540 1.00 95.00 144 LEU A CA 1
ATOM 1183 C C . LEU A 1 144 ? -6.363 -5.301 -12.878 1.00 95.00 144 LEU A C 1
ATOM 1185 O O . LEU A 1 144 ? -6.342 -5.392 -11.657 1.00 95.00 144 LEU A O 1
ATOM 1189 N N . ASN A 1 145 ? -6.328 -6.361 -13.679 1.00 95.12 145 ASN A N 1
ATOM 1190 C CA . ASN A 1 145 ? -5.988 -7.707 -13.209 1.00 95.12 145 ASN A CA 1
ATOM 1191 C C . ASN A 1 145 ? -4.521 -8.076 -13.507 1.00 95.12 145 ASN A C 1
ATOM 1193 O O . ASN A 1 145 ? -4.065 -9.144 -13.129 1.00 95.12 145 ASN A O 1
ATOM 1197 N N . HIS A 1 146 ? -3.776 -7.209 -14.196 1.00 94.62 146 HIS A N 1
ATOM 1198 C CA . HIS A 1 146 ? -2.350 -7.356 -14.488 1.00 94.62 146 HIS A CA 1
ATOM 1199 C C . HIS A 1 146 ? -1.732 -5.985 -14.785 1.00 94.62 146 HIS A C 1
ATOM 1201 O O . HIS A 1 146 ? -2.441 -5.033 -15.126 1.00 94.62 146 HIS A O 1
ATOM 1207 N N . PHE A 1 147 ? -0.406 -5.879 -14.720 1.00 94.94 147 PHE A N 1
ATOM 1208 C CA . PHE A 1 147 ? 0.317 -4.682 -15.143 1.00 94.94 147 PHE A CA 1
ATOM 1209 C C . PHE A 1 147 ? 0.904 -4.864 -16.545 1.00 94.94 147 PHE A C 1
ATOM 1211 O O . PHE A 1 147 ? 1.397 -5.934 -16.902 1.00 94.94 147 PHE A O 1
ATOM 1218 N N . LYS A 1 148 ? 0.853 -3.811 -17.367 1.00 92.69 148 LYS A N 1
ATOM 1219 C CA . LYS A 1 148 ? 1.286 -3.867 -18.767 1.00 92.69 148 LYS A CA 1
ATOM 1220 C C . LYS A 1 148 ? 2.184 -2.692 -19.126 1.00 92.69 148 LYS A C 1
ATOM 1222 O O . LYS A 1 148 ? 1.784 -1.535 -19.029 1.00 92.69 148 LYS A O 1
ATOM 1227 N N . PHE A 1 149 ? 3.375 -3.004 -19.624 1.00 92.56 149 PHE A N 1
ATOM 1228 C CA . PHE A 1 149 ? 4.309 -2.022 -20.172 1.00 92.56 149 PHE A CA 1
ATOM 1229 C C . PHE A 1 149 ? 3.880 -1.546 -21.565 1.00 92.56 149 PHE A C 1
ATOM 1231 O O . PHE A 1 149 ? 3.214 -2.266 -22.313 1.00 92.56 149 PHE A O 1
ATOM 1238 N N . ARG A 1 150 ? 4.365 -0.373 -21.988 1.00 89.06 150 ARG A N 1
ATOM 1239 C CA . ARG A 1 150 ? 4.098 0.239 -23.304 1.00 89.06 150 ARG A CA 1
ATOM 1240 C C . ARG A 1 150 ? 4.425 -0.685 -24.476 1.00 89.06 150 ARG A C 1
ATOM 1242 O O . ARG A 1 150 ? 3.762 -0.641 -25.506 1.00 89.06 150 ARG A O 1
ATOM 1249 N N . CYS A 1 151 ? 5.442 -1.527 -24.312 1.00 84.88 151 CYS A N 1
ATOM 1250 C CA . CYS A 1 151 ? 5.857 -2.525 -25.301 1.00 84.88 151 CYS A CA 1
ATOM 1251 C C . CYS A 1 151 ? 4.931 -3.751 -25.410 1.00 84.88 151 CYS A C 1
ATOM 1253 O O . CYS A 1 151 ? 5.156 -4.601 -26.264 1.00 84.88 151 CYS A O 1
ATOM 1255 N N . GLY A 1 152 ? 3.905 -3.856 -24.564 1.00 87.88 152 GLY A N 1
ATOM 1256 C CA . GLY A 1 152 ? 2.951 -4.961 -24.556 1.00 87.88 152 GLY A CA 1
ATOM 1257 C C . GLY A 1 152 ? 3.254 -6.064 -23.543 1.00 87.88 152 GLY A C 1
ATOM 1258 O O . GLY A 1 152 ? 2.366 -6.873 -23.295 1.00 87.88 152 GLY A O 1
ATOM 1259 N N . THR A 1 153 ? 4.450 -6.080 -22.944 1.00 88.06 153 THR A N 1
ATOM 1260 C CA . THR A 1 153 ? 4.834 -7.040 -21.897 1.00 88.06 153 THR A CA 1
ATOM 1261 C C . THR A 1 153 ? 3.899 -6.942 -20.698 1.00 88.06 153 THR A C 1
ATOM 1263 O O . THR A 1 153 ? 3.685 -5.846 -20.177 1.00 88.06 153 THR A O 1
ATOM 1266 N N . VAL A 1 154 ? 3.379 -8.091 -20.273 1.00 90.62 154 VAL A N 1
ATOM 1267 C CA . VAL A 1 154 ? 2.490 -8.245 -19.118 1.00 90.62 154 VAL A CA 1
ATOM 1268 C C . VAL A 1 154 ? 3.272 -8.848 -17.955 1.00 90.62 154 VAL A C 1
ATOM 1270 O O . VAL A 1 154 ? 4.064 -9.762 -18.170 1.00 90.62 154 VAL A O 1
ATOM 1273 N N . VAL A 1 155 ? 3.060 -8.313 -16.755 1.00 91.25 155 VAL A N 1
ATOM 1274 C CA . VAL A 1 155 ? 3.631 -8.781 -15.483 1.00 91.25 155 VAL A CA 1
ATOM 1275 C C . VAL A 1 155 ? 2.581 -8.667 -14.372 1.00 91.25 155 VAL A C 1
ATOM 1277 O O . VAL A 1 155 ? 1.572 -7.971 -14.540 1.00 91.25 155 VAL A O 1
ATOM 1280 N N . GLY A 1 156 ? 2.831 -9.319 -13.235 1.00 92.38 156 GLY A N 1
ATOM 1281 C CA . GLY A 1 156 ? 2.039 -9.116 -12.022 1.00 92.38 156 GLY A CA 1
ATOM 1282 C C . GLY A 1 156 ? 2.035 -7.649 -11.580 1.00 92.38 156 GLY A C 1
ATOM 1283 O O . GLY A 1 156 ? 2.963 -6.889 -11.869 1.00 92.38 156 GLY A O 1
ATOM 1284 N N . ILE A 1 157 ? 0.972 -7.226 -10.894 1.00 95.38 157 ILE A N 1
ATOM 1285 C CA . ILE A 1 157 ? 0.870 -5.850 -10.395 1.00 95.38 157 ILE A CA 1
ATOM 1286 C C . ILE A 1 157 ? 1.974 -5.640 -9.338 1.00 95.38 157 ILE A C 1
ATOM 1288 O O . ILE A 1 157 ? 2.012 -6.418 -8.373 1.00 95.38 157 ILE A O 1
ATOM 1292 N N . PRO A 1 158 ? 2.865 -4.634 -9.501 1.00 94.62 158 PRO A N 1
ATOM 1293 C CA . PRO A 1 158 ? 3.905 -4.337 -8.515 1.00 94.62 158 PRO A CA 1
ATOM 1294 C C . PRO A 1 158 ? 3.274 -4.107 -7.142 1.00 94.62 158 PRO A C 1
ATOM 1296 O O . PRO A 1 158 ? 2.187 -3.537 -7.078 1.00 94.62 158 PRO A O 1
ATOM 1299 N N . THR A 1 159 ? 3.918 -4.548 -6.065 1.00 92.25 159 THR A N 1
ATOM 1300 C CA . THR A 1 159 ? 3.381 -4.410 -4.697 1.00 92.25 159 THR A CA 1
ATOM 1301 C C . THR A 1 159 ? 4.144 -3.401 -3.864 1.00 92.25 159 THR A C 1
ATOM 1303 O O . THR A 1 159 ? 3.612 -2.890 -2.884 1.00 92.25 159 THR A O 1
ATOM 1306 N N . ASP A 1 160 ? 5.367 -3.057 -4.251 1.00 91.75 160 ASP A N 1
ATOM 1307 C CA . ASP A 1 160 ? 6.188 -2.089 -3.540 1.00 91.75 160 ASP A CA 1
ATOM 1308 C C . ASP A 1 160 ? 7.219 -1.411 -4.458 1.00 91.75 160 ASP A C 1
ATOM 1310 O O . ASP A 1 160 ? 7.288 -1.633 -5.669 1.00 91.75 160 ASP A O 1
ATOM 1314 N N . VAL A 1 161 ? 8.032 -0.541 -3.861 1.00 94.50 161 VAL A N 1
ATOM 1315 C CA . VAL A 1 161 ? 9.129 0.154 -4.544 1.00 94.50 161 VAL A CA 1
ATOM 1316 C C . VAL A 1 161 ? 10.198 -0.816 -5.054 1.00 94.50 161 VAL A C 1
ATOM 1318 O O . VAL A 1 161 ? 10.826 -0.533 -6.077 1.00 94.50 161 VAL A O 1
ATOM 1321 N N . PHE A 1 162 ? 10.420 -1.941 -4.375 1.00 94.19 162 PHE A N 1
ATOM 1322 C CA . PHE A 1 162 ? 11.427 -2.917 -4.774 1.00 94.19 162 PHE A CA 1
ATOM 1323 C C . PHE A 1 162 ? 11.049 -3.576 -6.105 1.00 94.19 162 PHE A C 1
ATOM 1325 O O . PHE A 1 162 ? 11.868 -3.571 -7.027 1.00 94.19 162 PHE A O 1
ATOM 1332 N N . ASP A 1 163 ? 9.799 -4.010 -6.266 1.00 93.69 163 ASP A N 1
ATOM 1333 C CA . ASP A 1 163 ? 9.280 -4.523 -7.538 1.00 93.69 163 ASP A CA 1
ATOM 1334 C C . ASP A 1 163 ? 9.476 -3.510 -8.672 1.00 93.69 163 ASP A C 1
ATOM 1336 O O . ASP A 1 163 ? 9.977 -3.840 -9.751 1.00 93.69 163 ASP A O 1
ATOM 1340 N N . ILE A 1 164 ? 9.135 -2.240 -8.420 1.00 95.50 164 ILE A N 1
ATOM 1341 C CA . ILE A 1 164 ? 9.301 -1.163 -9.403 1.00 95.50 164 ILE A CA 1
ATOM 1342 C C . ILE A 1 164 ? 10.782 -1.023 -9.797 1.00 95.50 164 ILE A C 1
ATOM 1344 O O . ILE A 1 164 ? 11.097 -0.928 -10.988 1.00 95.50 164 ILE A O 1
ATOM 1348 N N . MET A 1 165 ? 11.705 -1.044 -8.829 1.00 95.88 165 MET A N 1
ATOM 1349 C CA . MET A 1 165 ? 13.148 -0.994 -9.092 1.00 95.88 165 MET A CA 1
ATOM 1350 C C . MET A 1 165 ? 13.619 -2.180 -9.937 1.00 95.88 165 MET A C 1
ATOM 1352 O O . MET A 1 165 ? 14.396 -1.984 -10.877 1.00 95.88 165 MET A O 1
ATOM 1356 N N . ILE A 1 166 ? 13.140 -3.391 -9.651 1.00 93.06 166 ILE A N 1
ATOM 1357 C CA . ILE A 1 166 ? 13.468 -4.591 -10.427 1.00 93.06 166 ILE A CA 1
ATOM 1358 C C . ILE A 1 166 ? 12.971 -4.459 -11.869 1.00 93.06 166 ILE A C 1
ATOM 1360 O O . ILE A 1 166 ? 13.735 -4.691 -12.811 1.00 93.06 166 ILE A O 1
ATOM 1364 N N . PHE A 1 167 ? 11.738 -3.999 -12.078 1.00 92.81 167 PHE A N 1
ATOM 1365 C CA . PHE A 1 167 ? 11.217 -3.770 -13.424 1.00 92.81 167 PHE A CA 1
ATOM 1366 C C . PHE A 1 167 ? 12.025 -2.724 -14.201 1.00 92.81 167 PHE A C 1
ATOM 1368 O O . PHE A 1 167 ? 12.299 -2.909 -15.394 1.00 92.81 167 PHE A O 1
ATOM 1375 N N . ILE A 1 168 ? 12.478 -1.657 -13.536 1.00 93.06 168 ILE A N 1
ATOM 1376 C CA . ILE A 1 168 ? 13.389 -0.681 -14.145 1.00 93.06 168 ILE A CA 1
ATOM 1377 C C . ILE A 1 168 ? 14.708 -1.358 -14.538 1.00 93.06 168 ILE A C 1
ATOM 1379 O O . ILE A 1 168 ? 15.159 -1.161 -15.669 1.00 93.06 168 ILE A O 1
ATOM 1383 N N . LEU A 1 169 ? 15.307 -2.182 -13.673 1.00 91.38 169 LEU A N 1
ATOM 1384 C CA . LEU A 1 169 ? 16.543 -2.905 -13.994 1.00 91.38 169 LEU A CA 1
ATOM 1385 C C . LEU A 1 169 ? 16.388 -3.798 -15.225 1.00 91.38 169 LEU A C 1
ATOM 1387 O O . LEU A 1 169 ? 17.196 -3.697 -16.149 1.00 91.38 169 LEU A O 1
ATOM 1391 N N . ILE A 1 170 ? 15.325 -4.599 -15.282 1.00 88.50 170 ILE A N 1
ATOM 1392 C CA . ILE A 1 170 ? 15.037 -5.482 -16.421 1.00 88.50 170 ILE A CA 1
ATOM 1393 C C . ILE A 1 170 ? 14.855 -4.656 -17.703 1.00 88.50 170 ILE A C 1
ATOM 1395 O O . ILE A 1 170 ? 15.413 -4.978 -18.754 1.00 88.50 170 ILE A O 1
ATOM 1399 N N . SER A 1 171 ? 14.144 -3.529 -17.626 1.00 87.75 171 SER A N 1
ATOM 1400 C CA . SER A 1 171 ? 13.941 -2.635 -18.775 1.00 87.75 171 SER A CA 1
ATOM 1401 C C . SER A 1 171 ? 15.228 -1.958 -19.279 1.00 87.75 171 SER A C 1
ATOM 1403 O O . SER A 1 171 ? 15.279 -1.467 -20.413 1.00 87.75 171 SER A O 1
ATOM 1405 N N . ARG A 1 172 ? 16.267 -1.887 -18.437 1.00 86.56 172 ARG A N 1
ATOM 1406 C CA . ARG A 1 172 ? 17.570 -1.267 -18.730 1.00 86.56 172 ARG A CA 1
ATOM 1407 C C . ARG A 1 172 ? 18.706 -2.280 -18.822 1.00 86.56 172 ARG A C 1
ATOM 1409 O O . ARG A 1 172 ? 19.869 -1.870 -18.889 1.00 86.56 172 ARG A O 1
ATOM 1416 N N . PHE A 1 173 ? 18.380 -3.569 -18.873 1.00 83.44 173 PHE A N 1
ATOM 1417 C CA . PHE A 1 173 ? 19.358 -4.638 -18.982 1.00 83.44 173 PHE A CA 1
ATOM 1418 C C . PHE A 1 173 ? 20.319 -4.399 -20.159 1.00 83.44 173 PHE A C 1
ATOM 1420 O O . PHE A 1 173 ? 19.914 -3.975 -21.244 1.00 83.44 173 PHE A O 1
ATOM 1427 N N . GLY A 1 174 ? 21.617 -4.600 -19.920 1.00 81.19 174 GLY A N 1
ATOM 1428 C CA . GLY A 1 174 ? 22.683 -4.386 -20.905 1.00 81.19 174 GLY A CA 1
ATOM 1429 C C . GLY A 1 174 ? 23.077 -2.924 -21.176 1.00 81.19 174 GLY A C 1
ATOM 1430 O O . GLY A 1 174 ? 24.095 -2.695 -21.824 1.00 81.19 174 GLY A O 1
ATOM 1431 N N . LYS A 1 175 ? 22.331 -1.923 -20.681 1.00 85.25 175 LYS A N 1
ATOM 1432 C CA . LYS A 1 175 ? 22.691 -0.496 -20.839 1.00 85.25 175 LYS A CA 1
ATOM 1433 C C . LYS A 1 175 ? 23.692 -0.010 -19.784 1.00 85.25 175 LYS A C 1
ATOM 1435 O O . LYS A 1 175 ? 24.477 0.896 -20.054 1.00 85.25 175 LYS A O 1
ATOM 1440 N N . TYR A 1 176 ? 23.640 -0.587 -18.589 1.00 88.25 176 TYR A N 1
ATOM 1441 C CA . TYR A 1 176 ? 24.488 -0.237 -17.449 1.00 88.25 176 TYR A CA 1
ATOM 1442 C C . TYR A 1 176 ? 25.301 -1.460 -17.021 1.00 88.25 176 TYR A C 1
ATOM 1444 O O . TYR A 1 176 ? 24.841 -2.589 -17.183 1.00 88.25 176 TYR A O 1
ATOM 1452 N N . SER A 1 177 ? 26.506 -1.243 -16.490 1.00 89.50 177 SER A N 1
ATOM 1453 C CA . SER A 1 177 ? 27.388 -2.329 -16.038 1.00 89.50 177 SER A CA 1
ATOM 1454 C C . SER A 1 177 ? 27.173 -2.701 -14.570 1.00 89.50 177 SER A C 1
ATOM 1456 O O . SER A 1 177 ? 27.714 -3.703 -14.115 1.00 89.50 177 SER A O 1
ATOM 1458 N N . GLY A 1 178 ? 26.420 -1.898 -13.815 1.00 90.31 178 GLY A N 1
ATOM 1459 C CA . GLY A 1 178 ? 26.090 -2.174 -12.422 1.00 90.31 178 GLY A CA 1
ATOM 1460 C C . GLY A 1 178 ? 24.966 -1.290 -11.890 1.00 90.31 178 GLY A C 1
ATOM 1461 O O . GLY A 1 178 ? 24.543 -0.325 -12.537 1.00 90.31 178 GLY A O 1
ATOM 1462 N N . PHE A 1 179 ? 24.481 -1.643 -10.701 1.00 94.94 179 PHE A N 1
ATOM 1463 C CA . PHE A 1 179 ? 23.441 -0.910 -9.991 1.00 94.94 179 PHE A CA 1
ATOM 1464 C C . PHE A 1 179 ? 23.662 -0.936 -8.474 1.00 94.94 179 PHE A C 1
ATOM 1466 O O . PHE A 1 179 ? 24.376 -1.792 -7.949 1.00 94.94 179 PHE A O 1
ATOM 1473 N N . LYS A 1 180 ? 23.030 -0.001 -7.764 1.00 95.31 180 LYS A N 1
ATOM 1474 C CA . LYS A 1 180 ? 22.893 -0.000 -6.305 1.00 95.31 180 LYS A CA 1
ATOM 1475 C C . LYS A 1 180 ? 21.478 0.442 -5.942 1.00 95.31 180 LYS A C 1
ATOM 1477 O O . LYS A 1 180 ? 21.041 1.506 -6.371 1.00 95.31 180 LYS A O 1
ATOM 1482 N N . MET A 1 181 ? 20.784 -0.363 -5.143 1.00 94.94 181 MET A N 1
ATOM 1483 C CA . MET A 1 181 ? 19.477 -0.010 -4.588 1.00 94.94 181 MET A CA 1
ATOM 1484 C C . MET A 1 181 ? 19.652 0.584 -3.194 1.00 94.94 181 MET A C 1
ATOM 1486 O O . MET A 1 181 ? 20.302 -0.014 -2.335 1.00 94.94 181 MET A O 1
ATOM 1490 N N . ASN A 1 182 ? 19.069 1.753 -2.971 1.00 93.88 182 ASN A N 1
ATOM 1491 C CA . ASN A 1 182 ? 18.919 2.359 -1.660 1.00 93.88 182 ASN A CA 1
ATOM 1492 C C . ASN A 1 182 ? 17.427 2.354 -1.310 1.00 93.88 182 ASN A C 1
ATOM 1494 O O . ASN A 1 182 ? 16.694 3.260 -1.696 1.00 93.88 182 ASN A O 1
ATOM 1498 N N . LEU A 1 183 ? 16.975 1.291 -0.638 1.00 91.19 183 LEU A N 1
ATOM 1499 C CA . LEU A 1 183 ? 15.562 1.107 -0.293 1.00 91.19 183 LEU A CA 1
ATOM 1500 C C . LEU A 1 183 ? 15.033 2.163 0.693 1.00 91.19 183 LEU A C 1
ATOM 1502 O O . LEU A 1 183 ? 13.962 2.699 0.405 1.00 91.19 183 LEU A O 1
ATOM 1506 N N . PRO A 1 184 ? 15.758 2.534 1.775 1.00 90.50 184 PRO A N 1
ATOM 1507 C CA . PRO A 1 184 ? 15.313 3.594 2.685 1.00 90.50 184 PRO A CA 1
ATOM 1508 C C . PRO A 1 184 ? 14.970 4.908 1.977 1.00 90.50 184 PRO A C 1
ATOM 1510 O O . PRO A 1 184 ? 13.919 5.489 2.230 1.00 90.50 184 PRO A O 1
ATOM 1513 N N . ASP A 1 185 ? 15.811 5.328 1.029 1.00 91.69 185 ASP A N 1
ATOM 1514 C CA . ASP A 1 185 ? 15.583 6.568 0.275 1.00 91.69 185 ASP A CA 1
ATOM 1515 C C . ASP A 1 185 ? 14.739 6.344 -0.989 1.00 91.69 185 ASP A C 1
ATOM 1517 O O . ASP A 1 185 ? 14.326 7.298 -1.649 1.00 91.69 185 ASP A O 1
ATOM 1521 N N . SER A 1 186 ? 14.456 5.080 -1.321 1.00 95.81 186 SER A N 1
ATOM 1522 C CA . SER A 1 186 ? 13.795 4.654 -2.555 1.00 95.81 186 SER A CA 1
ATOM 1523 C C . SER A 1 186 ? 14.512 5.158 -3.817 1.00 95.81 186 SER A C 1
ATOM 1525 O O . SER A 1 186 ? 13.887 5.593 -4.783 1.00 95.81 186 SER A O 1
ATOM 1527 N N . VAL A 1 187 ? 15.848 5.089 -3.822 1.00 96.56 187 VAL A N 1
ATOM 1528 C CA . VAL A 1 187 ? 16.691 5.522 -4.947 1.00 96.56 187 VAL A CA 1
ATOM 1529 C C . VAL A 1 187 ? 17.403 4.336 -5.595 1.00 96.56 187 VAL A C 1
ATOM 1531 O O . VAL A 1 187 ? 18.087 3.553 -4.932 1.00 96.56 187 VAL A O 1
ATOM 1534 N N . LEU A 1 188 ? 17.271 4.223 -6.917 1.00 96.31 188 LEU A N 1
ATOM 1535 C CA . LEU A 1 188 ? 18.009 3.283 -7.754 1.00 96.31 188 LEU A CA 1
ATOM 1536 C C . LEU A 1 188 ? 19.142 4.016 -8.477 1.00 96.31 188 LEU A C 1
ATOM 1538 O O . LEU A 1 188 ? 18.902 4.862 -9.337 1.00 96.31 188 LEU A O 1
ATOM 1542 N N . HIS A 1 189 ? 20.376 3.645 -8.155 1.00 95.69 189 HIS A N 1
ATOM 1543 C CA . HIS A 1 189 ? 21.576 4.146 -8.814 1.00 95.69 189 HIS A CA 1
ATOM 1544 C C . HIS A 1 189 ? 22.005 3.164 -9.906 1.00 95.69 189 HIS A C 1
ATOM 1546 O O . HIS A 1 189 ? 22.296 2.004 -9.615 1.00 95.69 189 HIS A O 1
ATOM 1552 N N . LEU A 1 190 ? 22.080 3.619 -11.153 1.00 94.44 190 LEU A N 1
ATOM 1553 C CA . LEU A 1 190 ? 22.564 2.853 -12.303 1.00 94.44 190 LEU A CA 1
ATOM 1554 C C . LEU A 1 190 ? 23.886 3.440 -12.778 1.00 94.44 190 LEU A C 1
ATOM 1556 O O . LEU A 1 190 ? 23.992 4.653 -12.944 1.00 94.44 190 LEU A O 1
ATOM 1560 N N . PHE A 1 191 ? 24.892 2.607 -13.035 1.00 94.38 191 PHE A N 1
ATOM 1561 C CA . PHE A 1 191 ? 26.207 3.103 -13.436 1.00 94.38 191 PHE A CA 1
ATOM 1562 C C . PHE A 1 191 ? 26.890 2.245 -14.501 1.00 94.38 191 PHE A C 1
ATOM 1564 O O . PHE A 1 191 ? 26.640 1.054 -14.678 1.00 94.38 191 PHE A O 1
ATOM 1571 N N . SER A 1 192 ? 27.760 2.911 -15.247 1.00 92.56 192 SER A N 1
ATOM 1572 C CA . SER A 1 192 ? 28.649 2.379 -16.274 1.00 92.56 192 SER A CA 1
ATOM 1573 C C . SER A 1 192 ? 29.991 3.107 -16.187 1.00 92.56 192 SER A C 1
ATOM 1575 O O . SER A 1 192 ? 30.124 4.072 -15.437 1.00 92.56 192 SER A O 1
ATOM 1577 N N . HIS A 1 193 ? 30.981 2.701 -16.981 1.00 87.44 193 HIS A N 1
ATOM 1578 C CA . HIS A 1 193 ? 32.287 3.371 -17.001 1.00 87.44 193 HIS A CA 1
ATOM 1579 C C . HIS A 1 193 ? 32.225 4.864 -17.368 1.00 87.44 193 HIS A C 1
ATOM 1581 O O . HIS A 1 193 ? 33.132 5.611 -17.016 1.00 87.44 193 HIS A O 1
ATOM 1587 N N . THR A 1 194 ? 31.187 5.296 -18.088 1.00 89.25 194 THR A N 1
ATOM 1588 C CA . THR A 1 194 ? 31.088 6.646 -18.667 1.00 89.25 194 THR A CA 1
ATOM 1589 C C . THR A 1 194 ? 29.882 7.442 -18.180 1.00 89.25 194 THR A C 1
ATOM 1591 O O . THR A 1 194 ? 29.774 8.624 -18.494 1.00 89.25 194 THR A O 1
ATOM 1594 N N . ASN A 1 195 ? 28.960 6.819 -17.443 1.00 87.62 195 ASN A N 1
ATOM 1595 C CA . ASN A 1 195 ? 27.699 7.444 -17.058 1.00 87.62 195 ASN A CA 1
ATOM 1596 C C . ASN A 1 195 ? 27.147 6.850 -15.758 1.00 87.62 195 ASN A C 1
ATOM 1598 O O . ASN A 1 195 ? 27.223 5.634 -15.562 1.00 87.62 195 ASN A O 1
ATOM 1602 N N . SER A 1 196 ? 26.520 7.688 -14.936 1.00 92.88 196 SER A N 1
ATOM 1603 C CA . SER A 1 196 ? 25.725 7.289 -13.776 1.00 92.88 196 SER A CA 1
ATOM 1604 C C . SER A 1 196 ? 24.405 8.055 -13.738 1.00 92.88 196 SER A C 1
ATOM 1606 O O . SER A 1 196 ? 24.324 9.216 -14.140 1.00 92.88 196 SER A O 1
ATOM 1608 N N . VAL A 1 197 ? 23.355 7.385 -13.277 1.00 93.44 197 VAL A N 1
ATOM 1609 C CA . VAL A 1 197 ? 21.993 7.913 -13.227 1.00 93.44 197 VAL A CA 1
ATOM 1610 C C . VAL A 1 197 ? 21.340 7.475 -11.927 1.00 93.44 197 VAL A C 1
ATOM 1612 O O . VAL A 1 197 ? 21.284 6.279 -11.646 1.00 93.44 197 VAL A O 1
ATOM 1615 N N . ASP A 1 198 ? 20.790 8.434 -11.194 1.00 94.50 198 ASP A N 1
ATOM 1616 C CA . ASP A 1 198 ? 20.005 8.200 -9.993 1.00 94.50 198 ASP A CA 1
ATOM 1617 C C . ASP A 1 198 ? 18.528 8.399 -10.322 1.00 94.50 198 ASP A C 1
ATOM 1619 O O . ASP A 1 198 ? 18.120 9.391 -10.939 1.00 94.50 198 ASP A O 1
ATOM 1623 N N . ILE A 1 199 ? 17.724 7.425 -9.913 1.00 95.56 199 ILE A N 1
ATOM 1624 C CA . ILE A 1 199 ? 16.290 7.376 -10.164 1.00 95.56 199 ILE A CA 1
ATOM 1625 C C . ILE A 1 199 ? 15.598 7.299 -8.808 1.00 95.56 199 ILE A C 1
ATOM 1627 O O . ILE A 1 199 ? 15.776 6.318 -8.091 1.00 95.56 199 ILE A O 1
ATOM 1631 N N . GLU A 1 200 ? 14.814 8.316 -8.451 1.00 96.81 200 GLU A N 1
ATOM 1632 C CA . GLU A 1 200 ? 13.903 8.193 -7.306 1.00 96.81 200 GLU A CA 1
ATOM 1633 C C . GLU A 1 200 ? 12.683 7.397 -7.764 1.00 96.81 200 GLU A C 1
ATOM 1635 O O . GLU A 1 200 ? 12.094 7.699 -8.805 1.00 96.81 200 GLU A O 1
ATOM 1640 N N . VAL A 1 201 ? 12.327 6.374 -6.999 1.00 97.31 201 VAL A N 1
ATOM 1641 C CA . VAL A 1 201 ? 11.237 5.455 -7.299 1.00 97.31 201 VAL A CA 1
ATOM 1642 C C . VAL A 1 201 ? 10.182 5.589 -6.214 1.00 97.31 201 VAL A C 1
ATOM 1644 O O . VAL A 1 201 ? 10.497 5.496 -5.033 1.00 97.31 201 VAL A O 1
ATOM 1647 N N . ARG A 1 202 ? 8.929 5.816 -6.598 1.00 96.06 202 ARG A N 1
ATOM 1648 C CA . ARG A 1 202 ? 7.809 5.925 -5.656 1.00 96.06 202 ARG A CA 1
ATOM 1649 C C . ARG A 1 202 ? 6.609 5.124 -6.116 1.00 96.06 202 ARG A C 1
ATOM 1651 O O . ARG A 1 202 ? 6.462 4.823 -7.299 1.00 96.06 202 ARG A O 1
ATOM 1658 N N . THR A 1 203 ? 5.723 4.811 -5.182 1.00 94.75 203 THR A N 1
ATOM 1659 C CA . THR A 1 203 ? 4.411 4.288 -5.550 1.00 94.75 203 THR A CA 1
ATOM 1660 C C . THR A 1 203 ? 3.571 5.431 -6.101 1.00 94.75 203 THR A C 1
ATOM 1662 O O . THR A 1 203 ? 3.084 5.331 -7.226 1.00 94.75 203 THR A O 1
ATOM 1665 N N . TYR A 1 204 ? 3.482 6.536 -5.358 1.00 94.12 204 TYR A N 1
ATOM 1666 C CA . TYR A 1 204 ? 2.708 7.720 -5.723 1.00 94.12 204 TYR A CA 1
ATOM 1667 C C . TYR A 1 204 ? 3.627 8.891 -6.084 1.00 94.12 204 TYR A C 1
ATOM 1669 O O . TYR A 1 204 ? 4.677 9.103 -5.476 1.00 94.12 204 TYR A O 1
ATOM 1677 N N . ALA A 1 205 ? 3.240 9.689 -7.074 1.00 93.50 205 ALA A N 1
ATOM 1678 C CA . ALA A 1 205 ? 4.028 10.837 -7.512 1.00 93.50 205 ALA A CA 1
ATOM 1679 C C . ALA A 1 205 ? 4.078 11.969 -6.466 1.00 93.50 205 ALA A C 1
ATOM 1681 O O . ALA A 1 205 ? 5.022 12.763 -6.451 1.00 93.50 205 ALA A O 1
ATOM 1682 N N . THR A 1 206 ? 3.106 12.047 -5.560 1.00 92.25 206 THR A N 1
ATOM 1683 C CA . THR A 1 206 ? 3.132 12.961 -4.405 1.00 92.25 206 THR A CA 1
ATOM 1684 C C . THR A 1 206 ? 4.255 12.676 -3.403 1.00 92.25 206 THR A C 1
ATOM 1686 O O . THR A 1 206 ? 4.672 13.594 -2.698 1.00 92.25 206 THR A O 1
ATOM 1689 N N . GLU A 1 207 ? 4.798 11.457 -3.370 1.00 92.81 207 GLU A N 1
ATOM 1690 C CA . GLU A 1 207 ? 5.824 11.028 -2.403 1.00 92.81 207 GLU A CA 1
ATOM 1691 C C . GLU A 1 207 ? 7.251 11.445 -2.798 1.00 92.81 207 GLU A C 1
ATOM 1693 O O . GLU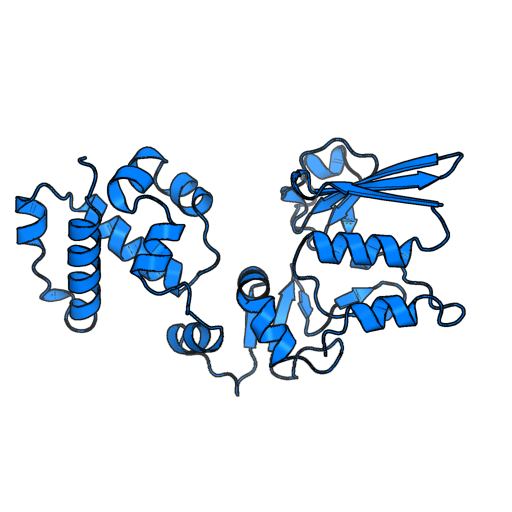 A 1 207 ? 8.212 11.241 -2.051 1.00 92.81 207 GLU A O 1
ATOM 1698 N N . PHE A 1 208 ? 7.423 12.012 -3.991 1.00 93.25 208 PHE A N 1
ATOM 1699 C CA . PHE A 1 208 ? 8.721 12.435 -4.501 1.00 93.25 208 PHE A CA 1
ATOM 1700 C C . PHE A 1 208 ? 9.345 13.547 -3.649 1.00 93.25 208 PHE A C 1
ATOM 1702 O O . PHE A 1 208 ? 8.840 14.671 -3.585 1.00 93.25 208 PHE A O 1
ATOM 1709 N N . SER A 1 209 ? 10.509 13.269 -3.058 1.00 88.94 209 SER A N 1
ATOM 1710 C CA . SER A 1 209 ? 11.158 14.156 -2.083 1.00 88.94 209 SER A CA 1
ATOM 1711 C C . SER A 1 209 ? 12.630 14.443 -2.395 1.00 88.94 209 SER A C 1
ATOM 1713 O O . SER A 1 209 ? 13.125 15.520 -2.056 1.00 88.94 209 SER A O 1
ATOM 1715 N N . HIS A 1 210 ? 13.308 13.594 -3.171 1.00 81.31 210 HIS A N 1
ATOM 1716 C CA . HIS A 1 210 ? 14.736 13.732 -3.483 1.00 81.31 210 HIS A CA 1
ATOM 1717 C C . HIS A 1 210 ? 14.999 14.444 -4.809 1.00 81.31 210 HIS A C 1
ATOM 1719 O O . HIS A 1 210 ? 14.237 14.337 -5.759 1.00 81.31 210 HIS A O 1
ATOM 1725 N N . ARG A 1 211 ? 16.113 15.171 -4.919 1.00 81.00 211 ARG A N 1
ATOM 1726 C CA . ARG A 1 211 ? 16.544 15.746 -6.204 1.00 81.00 211 ARG A CA 1
ATOM 1727 C C . ARG A 1 211 ? 17.405 14.734 -6.963 1.00 81.00 211 ARG A C 1
ATOM 1729 O O . ARG A 1 211 ? 18.626 14.783 -6.866 1.00 81.00 211 ARG A O 1
ATOM 1736 N N . THR A 1 212 ? 16.766 13.824 -7.688 1.00 85.06 212 THR A N 1
ATOM 1737 C CA . THR A 1 212 ? 17.406 12.839 -8.580 1.00 85.06 212 THR A CA 1
ATOM 1738 C C . THR A 1 212 ? 17.303 13.266 -10.049 1.00 85.06 212 THR A C 1
ATOM 1740 O O . THR A 1 212 ? 16.546 14.183 -10.375 1.00 85.06 212 THR A O 1
ATOM 1743 N N . GLN A 1 213 ? 18.069 12.635 -10.954 1.00 88.75 213 GLN A N 1
ATOM 1744 C CA . GLN A 1 213 ? 17.969 12.949 -12.389 1.00 88.75 213 GLN A CA 1
ATOM 1745 C C . GLN A 1 213 ? 16.619 12.530 -12.985 1.00 88.75 213 GLN A C 1
ATOM 1747 O O . GLN A 1 213 ? 16.126 13.196 -13.894 1.00 88.75 213 GLN A O 1
ATOM 1752 N N . HIS A 1 214 ? 16.029 11.438 -12.489 1.00 92.06 214 HIS A N 1
ATOM 1753 C CA . HIS A 1 214 ? 14.727 10.950 -12.940 1.00 92.06 214 HIS A CA 1
ATOM 1754 C C . HIS A 1 214 ? 13.831 10.562 -11.766 1.00 92.06 214 HIS A C 1
ATOM 1756 O O . HIS A 1 214 ? 14.298 10.069 -10.739 1.00 92.06 214 HIS A O 1
ATOM 1762 N N . SER A 1 215 ? 12.525 10.737 -11.951 1.00 95.25 215 SER A N 1
ATOM 1763 C CA . SER A 1 215 ? 11.496 10.342 -10.992 1.00 95.25 215 SER A CA 1
ATOM 1764 C C . SER A 1 215 ? 10.556 9.340 -11.662 1.00 95.25 215 SER A C 1
ATOM 1766 O O . SER A 1 215 ? 9.940 9.657 -12.679 1.00 95.25 215 SER A O 1
ATOM 1768 N N . VAL A 1 216 ? 10.480 8.119 -11.126 1.00 96.94 216 VAL A N 1
ATOM 1769 C CA . VAL A 1 216 ? 9.624 7.045 -11.651 1.00 96.94 216 VAL A CA 1
ATOM 1770 C C . VAL A 1 216 ? 8.568 6.676 -10.624 1.00 96.94 216 VAL A C 1
ATOM 1772 O O . VAL A 1 216 ? 8.907 6.390 -9.477 1.00 96.94 216 VAL A O 1
ATOM 1775 N N . CYS A 1 217 ? 7.297 6.684 -11.021 1.00 96.06 217 CYS A N 1
ATOM 1776 C CA . CYS A 1 217 ? 6.203 6.256 -10.152 1.00 96.06 217 CYS A CA 1
ATOM 1777 C C . CYS A 1 217 ? 5.353 5.147 -10.767 1.00 96.06 217 CYS A C 1
ATOM 1779 O O . CYS A 1 217 ? 5.325 4.957 -11.987 1.00 96.06 217 CYS A O 1
ATOM 1781 N N . LEU A 1 218 ? 4.634 4.421 -9.912 1.00 96.19 218 LEU A N 1
ATOM 1782 C CA . LEU A 1 218 ? 3.586 3.503 -10.347 1.00 96.19 218 LEU A CA 1
ATOM 1783 C C . LEU A 1 218 ? 2.279 4.252 -10.646 1.00 96.19 218 LEU A C 1
ATOM 1785 O O . LEU A 1 218 ? 1.653 4.022 -11.681 1.00 96.19 218 LEU A O 1
ATOM 1789 N N . ILE A 1 219 ? 1.897 5.168 -9.755 1.00 94.81 219 ILE A N 1
ATOM 1790 C CA . ILE A 1 219 ? 0.670 5.959 -9.800 1.00 94.81 219 ILE A CA 1
ATOM 1791 C C . ILE A 1 219 ? 1.050 7.437 -9.900 1.00 94.81 219 ILE A C 1
ATOM 1793 O O . ILE A 1 219 ? 1.715 7.987 -9.025 1.00 94.81 219 ILE A O 1
ATOM 1797 N N . ASP A 1 220 ? 0.612 8.095 -10.972 1.00 93.19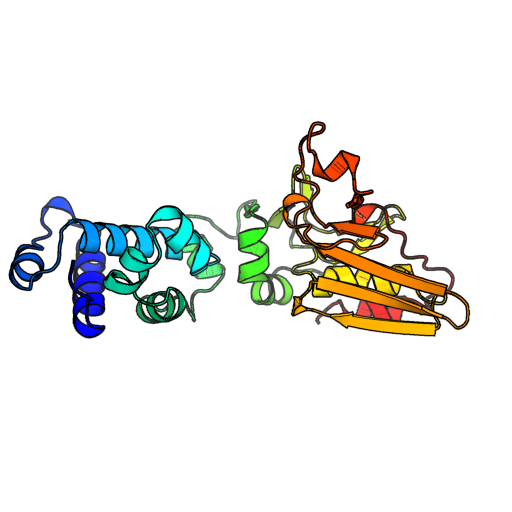 220 ASP A N 1
ATOM 1798 C CA . ASP A 1 220 ? 0.706 9.550 -11.091 1.00 93.19 220 ASP A CA 1
ATOM 1799 C C . ASP A 1 220 ? -0.586 10.191 -10.562 1.00 93.19 220 ASP A C 1
ATOM 1801 O O . ASP A 1 220 ? -1.572 10.331 -11.284 1.00 93.19 220 ASP A O 1
ATOM 1805 N N . ASP A 1 221 ? -0.583 10.516 -9.270 1.00 92.50 221 ASP A N 1
ATOM 1806 C CA . ASP A 1 221 ? -1.695 11.093 -8.505 1.00 92.50 221 ASP A CA 1
ATOM 1807 C C . ASP A 1 221 ? -1.656 12.630 -8.442 1.00 92.50 221 ASP A C 1
ATOM 1809 O O . ASP A 1 221 ? -2.446 13.262 -7.739 1.00 92.50 221 ASP A O 1
ATOM 1813 N N . LEU A 1 222 ? -0.742 13.263 -9.182 1.00 90.62 222 LEU A N 1
ATOM 1814 C CA . LEU A 1 222 ? -0.603 14.712 -9.178 1.00 90.62 222 LEU A CA 1
ATOM 1815 C C . LEU A 1 222 ? -1.582 15.389 -10.131 1.00 90.62 222 LEU A C 1
ATOM 1817 O O . LEU A 1 222 ? -1.683 15.053 -11.309 1.00 90.62 222 LEU A O 1
ATOM 1821 N N . ASN A 1 223 ? -2.173 16.485 -9.669 1.00 87.50 223 ASN A N 1
ATOM 1822 C CA . ASN A 1 223 ? -2.927 17.391 -10.532 1.00 87.50 223 ASN A CA 1
ATOM 1823 C C . ASN A 1 223 ? -1.995 18.092 -11.539 1.00 87.50 223 ASN A C 1
ATOM 1825 O O . ASN A 1 223 ? -0.805 18.292 -11.268 1.00 87.50 223 ASN A O 1
ATOM 1829 N N . GLU A 1 224 ? -2.535 18.536 -12.677 1.00 83.19 224 GLU A N 1
ATOM 1830 C CA . GLU A 1 224 ? -1.767 19.237 -13.724 1.00 83.19 224 GLU A CA 1
ATOM 1831 C C . GLU A 1 224 ? -1.044 20.488 -13.199 1.00 83.19 224 GLU A C 1
ATOM 1833 O O . GLU A 1 224 ? 0.076 20.793 -13.602 1.00 83.19 224 GLU A O 1
ATOM 1838 N N . SER A 1 225 ? -1.651 21.190 -12.240 1.00 86.12 225 SER A N 1
ATOM 1839 C CA . SER A 1 225 ? -1.101 22.407 -11.639 1.00 86.12 225 SER A CA 1
ATOM 1840 C C . SER A 1 225 ? -0.054 22.159 -10.545 1.00 86.12 225 SER A C 1
ATOM 1842 O O . SER A 1 225 ? 0.401 23.123 -9.921 1.00 86.12 225 SER A O 1
ATOM 1844 N N . SER A 1 226 ? 0.305 20.902 -10.263 1.00 87.94 226 SER A N 1
ATOM 1845 C CA . SER A 1 226 ? 1.215 20.563 -9.167 1.00 87.94 226 SER A CA 1
ATOM 1846 C C . SER A 1 226 ? 2.582 21.249 -9.327 1.00 87.94 226 SER A C 1
ATOM 1848 O O . SER A 1 226 ? 3.206 21.142 -10.388 1.00 87.94 226 SER A O 1
ATOM 1850 N N . PRO A 1 227 ? 3.112 21.906 -8.275 1.00 86.00 227 PRO A N 1
ATOM 1851 C CA . PRO A 1 227 ? 4.466 22.455 -8.288 1.00 86.00 227 PRO A CA 1
ATOM 1852 C C . PRO A 1 227 ? 5.540 21.408 -8.603 1.00 86.00 227 PRO A C 1
ATOM 1854 O O . PRO A 1 227 ? 6.540 21.744 -9.233 1.00 86.00 227 PRO A O 1
ATOM 1857 N N . ILE A 1 228 ? 5.322 20.144 -8.219 1.00 84.75 228 ILE A N 1
ATOM 1858 C CA . ILE A 1 228 ? 6.265 19.042 -8.456 1.00 84.75 228 ILE A CA 1
ATOM 1859 C C . ILE A 1 228 ? 6.500 18.856 -9.962 1.00 84.75 228 ILE A C 1
ATOM 1861 O O . ILE A 1 228 ? 7.649 18.753 -10.389 1.00 84.75 228 ILE A O 1
ATOM 1865 N N . ARG A 1 229 ? 5.441 18.944 -10.780 1.00 83.81 229 ARG A N 1
ATOM 1866 C CA . ARG A 1 229 ? 5.517 18.810 -12.247 1.00 83.81 229 ARG A CA 1
ATOM 1867 C C . ARG A 1 229 ? 6.318 19.921 -12.932 1.00 83.81 229 ARG A C 1
ATOM 1869 O O . ARG A 1 229 ? 6.771 19.743 -14.053 1.00 83.81 229 ARG A O 1
ATOM 1876 N N . LYS A 1 230 ? 6.506 21.076 -12.281 1.00 82.00 230 LYS A N 1
ATOM 1877 C CA . LYS A 1 230 ? 7.316 22.181 -12.833 1.00 82.00 230 LYS A CA 1
ATOM 1878 C C . LYS A 1 230 ? 8.815 21.955 -12.674 1.00 82.00 230 LYS A C 1
ATOM 1880 O O . LYS A 1 230 ? 9.601 22.603 -13.355 1.00 82.00 230 LYS A O 1
ATOM 1885 N N . VAL A 1 231 ? 9.202 21.105 -11.726 1.00 84.19 231 VAL A N 1
ATOM 1886 C CA . VAL A 1 231 ? 10.601 20.922 -11.313 1.00 84.19 231 VAL A CA 1
ATOM 1887 C C . VAL A 1 231 ? 11.100 19.516 -11.642 1.00 84.19 231 VAL A C 1
ATOM 1889 O O . VAL A 1 231 ? 12.308 19.297 -11.679 1.00 84.19 231 VAL A O 1
ATOM 1892 N N . ARG A 1 232 ? 10.192 18.566 -11.886 1.00 84.62 232 ARG A N 1
ATOM 1893 C CA . ARG A 1 232 ? 10.515 17.158 -12.112 1.00 84.62 232 ARG A CA 1
ATOM 1894 C C . ARG A 1 232 ? 9.833 16.627 -13.359 1.00 84.62 232 ARG A C 1
ATOM 1896 O O . ARG A 1 232 ? 8.650 16.879 -13.576 1.00 84.62 232 ARG A O 1
ATOM 1903 N N . ASP A 1 233 ? 10.585 15.832 -14.106 1.00 87.25 233 ASP A N 1
ATOM 1904 C CA . ASP A 1 233 ? 10.044 14.963 -15.140 1.00 87.25 233 ASP A CA 1
ATOM 1905 C C . ASP A 1 233 ? 9.613 13.641 -14.492 1.00 87.25 233 ASP A C 1
ATOM 1907 O O . ASP A 1 233 ? 10.439 12.927 -13.913 1.00 87.25 233 ASP A O 1
ATOM 1911 N N . ILE A 1 234 ? 8.308 13.371 -14.515 1.00 91.75 234 ILE A N 1
ATOM 1912 C CA . ILE A 1 234 ? 7.690 12.220 -13.851 1.00 91.75 234 ILE A CA 1
ATOM 1913 C C . ILE A 1 234 ? 7.358 11.187 -14.912 1.00 91.75 234 ILE A C 1
ATOM 1915 O O . ILE A 1 234 ? 6.539 11.434 -15.795 1.00 91.75 234 ILE A O 1
ATOM 1919 N N . ILE A 1 235 ? 7.977 10.020 -14.794 1.00 94.62 235 ILE A N 1
ATOM 1920 C CA . ILE A 1 235 ? 7.819 8.924 -15.741 1.00 94.62 235 ILE A CA 1
ATOM 1921 C C . ILE A 1 235 ? 7.012 7.825 -15.059 1.00 94.62 235 ILE A C 1
ATOM 1923 O O . ILE A 1 235 ? 7.415 7.297 -14.023 1.00 94.62 235 ILE A O 1
ATOM 1927 N N . LYS A 1 236 ? 5.885 7.429 -15.647 1.00 95.25 236 LYS A N 1
ATOM 1928 C CA . LYS A 1 236 ? 5.142 6.273 -15.137 1.00 95.25 236 LYS A CA 1
ATOM 1929 C C . LYS A 1 236 ? 5.860 4.982 -15.510 1.00 95.25 236 LYS A C 1
ATOM 1931 O O . LYS A 1 236 ? 6.332 4.832 -16.638 1.00 95.25 236 LYS A O 1
ATOM 1936 N N . LEU A 1 237 ? 5.873 4.007 -14.603 1.00 95.69 237 LEU A N 1
ATOM 1937 C CA . LEU A 1 237 ? 6.483 2.696 -14.845 1.00 95.69 237 LEU A CA 1
ATOM 1938 C C . LEU A 1 237 ? 5.948 2.034 -16.127 1.00 95.69 237 LEU A C 1
ATOM 1940 O O . LEU A 1 237 ? 6.703 1.400 -16.863 1.00 95.69 237 LEU A O 1
ATOM 1944 N N . GLU A 1 238 ? 4.666 2.233 -16.443 1.00 94.12 238 GLU A N 1
ATOM 1945 C CA . GLU A 1 238 ? 4.028 1.650 -17.630 1.00 94.12 238 GLU A CA 1
ATOM 1946 C C . GLU A 1 238 ? 4.656 2.133 -18.945 1.00 94.12 238 GLU A C 1
ATOM 1948 O O . GLU A 1 238 ? 4.551 1.457 -19.964 1.00 94.12 238 GLU A O 1
ATOM 1953 N N . GLU A 1 239 ? 5.343 3.278 -18.949 1.00 93.56 239 GLU A N 1
ATOM 1954 C CA . GLU A 1 239 ? 5.972 3.844 -20.146 1.00 93.56 239 GLU A CA 1
ATOM 1955 C C . GLU A 1 239 ? 7.278 3.142 -20.526 1.00 93.56 239 GLU A C 1
ATOM 1957 O O . GLU A 1 239 ? 7.770 3.290 -21.653 1.00 93.56 239 GLU A O 1
ATOM 1962 N N . PHE A 1 240 ? 7.833 2.348 -19.610 1.00 91.50 240 PHE A N 1
ATOM 1963 C CA . PHE A 1 240 ? 9.034 1.576 -19.863 1.00 91.50 240 PHE A CA 1
ATOM 1964 C C . PHE A 1 240 ? 8.780 0.468 -20.888 1.00 91.50 240 PHE A C 1
ATOM 1966 O O . PHE A 1 240 ? 7.657 0.094 -21.229 1.00 91.50 240 PHE A O 1
ATOM 1973 N N . SER A 1 241 ? 9.873 -0.039 -21.448 1.00 86.00 241 SER A N 1
ATOM 1974 C CA . SER A 1 241 ? 9.845 -1.131 -22.413 1.00 86.00 241 SER A CA 1
ATOM 1975 C C . SER A 1 241 ? 10.828 -2.198 -21.978 1.00 86.00 241 SER A C 1
ATOM 1977 O O . SER A 1 241 ? 12.026 -1.937 -21.887 1.00 86.00 241 SER A O 1
ATOM 1979 N N . ILE A 1 242 ? 10.314 -3.397 -21.736 1.00 80.19 242 ILE A N 1
ATOM 1980 C CA . ILE A 1 242 ? 11.117 -4.594 -21.526 1.00 80.19 242 ILE A CA 1
ATOM 1981 C C . ILE A 1 242 ? 11.271 -5.244 -22.900 1.00 80.19 242 ILE A C 1
ATOM 1983 O O . ILE A 1 242 ? 10.332 -5.833 -23.432 1.00 80.19 242 ILE A O 1
ATOM 1987 N N . TYR A 1 243 ? 12.434 -5.045 -23.525 1.00 62.97 243 TYR A N 1
ATOM 1988 C CA . TYR A 1 243 ? 12.720 -5.581 -24.854 1.00 62.97 243 TYR A CA 1
ATOM 1989 C C . TYR A 1 243 ? 13.101 -7.062 -24.772 1.00 62.97 243 TYR A C 1
ATOM 1991 O O . TYR A 1 243 ? 14.177 -7.408 -24.299 1.00 62.97 243 TYR A O 1
ATOM 1999 N N . HIS A 1 244 ? 12.247 -7.925 -25.325 1.00 61.59 244 HIS A N 1
ATOM 2000 C CA . HIS A 1 244 ? 12.442 -9.381 -25.429 1.00 61.59 244 HIS A CA 1
ATOM 2001 C C . HIS A 1 244 ? 13.190 -9.809 -26.690 1.00 61.59 244 HIS A C 1
ATOM 2003 O O . HIS A 1 244 ? 12.922 -10.873 -27.252 1.00 61.59 244 HIS A O 1
ATOM 2009 N N . LYS A 1 245 ? 14.102 -8.980 -27.207 1.00 48.28 245 LYS A N 1
ATOM 2010 C CA . LYS A 1 245 ? 14.950 -9.442 -28.308 1.00 48.28 245 LYS A CA 1
ATOM 2011 C C . LYS A 1 245 ? 15.865 -10.527 -27.729 1.00 48.28 245 LYS A C 1
ATOM 2013 O O . LYS A 1 245 ? 16.838 -10.196 -27.068 1.00 48.28 245 LYS A O 1
ATOM 2018 N N . CYS A 1 246 ? 15.515 -11.793 -27.984 1.00 49.69 246 CYS A N 1
ATOM 2019 C CA . CYS A 1 246 ? 16.318 -13.007 -27.760 1.00 49.69 246 CYS A CA 1
ATOM 2020 C C . CYS A 1 246 ? 16.154 -13.776 -26.425 1.00 49.69 246 CYS A C 1
ATOM 2022 O O . CYS A 1 246 ? 17.123 -14.388 -25.992 1.00 49.69 246 CYS A O 1
ATOM 2024 N N . ASN A 1 247 ? 14.979 -13.821 -25.777 1.00 51.00 247 ASN A N 1
ATOM 2025 C CA . ASN A 1 247 ? 14.763 -14.565 -24.508 1.00 51.00 247 ASN A CA 1
ATOM 2026 C C . ASN A 1 247 ? 15.637 -14.125 -23.306 1.00 51.00 247 ASN A C 1
ATOM 2028 O O . ASN A 1 247 ? 15.480 -14.677 -22.225 1.00 51.00 247 ASN A O 1
ATOM 2032 N N . SER A 1 248 ? 16.505 -13.117 -23.435 1.00 54.91 248 SER A N 1
ATOM 2033 C CA . SER A 1 248 ? 17.492 -12.762 -22.399 1.00 54.91 248 SER A CA 1
ATOM 2034 C C . SER A 1 248 ? 16.893 -12.265 -21.080 1.00 54.91 248 SER A C 1
ATOM 2036 O O . SER A 1 248 ? 17.534 -12.377 -20.045 1.00 54.91 248 SER A O 1
ATOM 2038 N N . ASN A 1 249 ? 15.664 -11.743 -21.105 1.00 57.16 249 ASN A N 1
ATOM 2039 C CA . ASN A 1 249 ? 14.960 -11.282 -19.906 1.00 57.16 249 ASN A CA 1
ATOM 2040 C C . ASN A 1 249 ? 13.927 -12.291 -19.392 1.00 57.16 249 ASN A C 1
ATOM 2042 O O . ASN A 1 249 ? 13.296 -12.024 -18.376 1.00 57.16 249 ASN A O 1
ATOM 2046 N N . ARG A 1 250 ? 13.722 -13.421 -20.087 1.00 59.97 250 ARG A N 1
ATOM 2047 C CA . ARG A 1 250 ? 12.711 -14.412 -19.703 1.00 59.97 250 ARG A CA 1
ATOM 2048 C C . ARG A 1 250 ? 13.050 -15.036 -18.354 1.00 59.97 250 ARG A C 1
ATOM 2050 O O . ARG A 1 250 ? 12.217 -15.005 -17.469 1.00 59.97 250 ARG A O 1
ATOM 2057 N N . GLU A 1 251 ? 14.300 -15.453 -18.170 1.00 59.78 251 GLU A N 1
ATOM 2058 C CA . GLU A 1 251 ? 14.785 -16.006 -16.897 1.00 59.78 251 GLU A CA 1
ATOM 2059 C C . GLU A 1 251 ? 14.642 -15.009 -15.733 1.00 59.78 251 GLU A C 1
ATOM 2061 O O . GLU A 1 251 ? 14.343 -15.403 -14.614 1.00 59.78 251 GLU A O 1
ATOM 2066 N N . LEU A 1 252 ? 14.801 -13.703 -15.991 1.00 61.22 252 LEU A N 1
ATOM 2067 C CA . LEU A 1 252 ? 14.612 -12.657 -14.977 1.00 61.22 252 LEU A CA 1
ATOM 2068 C C . LEU A 1 252 ? 13.139 -12.415 -14.630 1.00 61.22 252 LEU A C 1
ATOM 2070 O O . LEU A 1 252 ? 12.852 -11.970 -13.525 1.00 61.22 252 LEU A O 1
ATOM 2074 N N . LEU A 1 253 ? 12.222 -12.670 -15.564 1.00 62.19 253 LEU A N 1
ATOM 2075 C CA . LEU A 1 253 ? 10.782 -12.585 -15.321 1.00 62.19 253 LEU A CA 1
ATOM 2076 C C . LEU A 1 253 ? 10.245 -13.861 -14.671 1.00 62.19 253 LEU A C 1
ATOM 2078 O O . LEU A 1 253 ? 9.413 -13.756 -13.782 1.00 62.19 253 LEU A O 1
ATOM 2082 N N . ASP A 1 254 ? 10.772 -15.031 -15.036 1.00 61.78 254 ASP A N 1
ATOM 2083 C CA . ASP A 1 254 ? 10.446 -16.306 -14.388 1.00 61.78 254 ASP A CA 1
ATOM 2084 C C . ASP A 1 254 ? 10.858 -16.287 -12.896 1.00 61.78 254 ASP A C 1
ATOM 2086 O O . ASP A 1 254 ? 10.227 -16.933 -12.073 1.00 61.78 254 ASP A O 1
ATOM 2090 N N . LEU A 1 255 ? 11.879 -15.500 -12.519 1.00 55.41 255 LEU A N 1
ATOM 2091 C CA . LEU A 1 255 ? 12.237 -15.237 -11.113 1.00 55.41 255 LEU A CA 1
ATOM 2092 C C . LEU A 1 255 ? 11.225 -14.352 -10.360 1.00 55.41 255 LEU A C 1
ATOM 2094 O O . LEU A 1 255 ? 11.304 -14.263 -9.136 1.00 55.41 255 LEU A O 1
ATOM 2098 N N . LEU A 1 256 ? 10.330 -13.662 -11.073 1.00 54.91 256 LEU A N 1
ATOM 2099 C CA . LEU A 1 256 ? 9.271 -12.817 -10.505 1.00 54.91 256 LEU A CA 1
ATOM 2100 C C . LEU A 1 256 ? 7.904 -13.504 -10.501 1.00 54.91 256 LEU A C 1
ATOM 2102 O O . LEU A 1 256 ? 7.022 -13.079 -9.756 1.00 54.91 256 LEU A O 1
ATOM 2106 N N . ASP A 1 257 ? 7.731 -14.557 -11.300 1.00 53.19 257 ASP A N 1
ATOM 2107 C CA . ASP A 1 257 ? 6.614 -15.486 -11.168 1.00 53.19 257 ASP A CA 1
ATOM 2108 C C . ASP A 1 257 ? 6.916 -16.409 -9.975 1.00 53.19 257 ASP A C 1
ATOM 2110 O O . ASP A 1 257 ? 7.562 -17.448 -10.099 1.00 53.19 257 ASP A O 1
ATOM 2114 N N . PHE A 1 258 ? 6.493 -15.991 -8.780 1.00 46.59 258 PHE A N 1
ATOM 2115 C CA . PHE A 1 258 ? 6.573 -16.812 -7.573 1.00 46.59 258 PHE A CA 1
ATOM 2116 C C . PHE A 1 258 ? 5.600 -17.995 -7.697 1.00 46.59 258 PHE A C 1
ATOM 2118 O O . PHE A 1 258 ? 4.423 -17.874 -7.366 1.00 46.59 258 PHE A O 1
ATOM 2125 N N . SER A 1 259 ? 6.094 -19.120 -8.219 1.00 37.19 259 SER A N 1
ATOM 2126 C CA . SER A 1 259 ? 5.440 -20.436 -8.168 1.00 37.19 259 SER A CA 1
ATOM 2127 C C . SER A 1 259 ? 5.477 -21.045 -6.772 1.00 37.19 259 SER A C 1
ATOM 2129 O O . SER A 1 259 ? 6.584 -21.006 -6.180 1.00 37.19 259 SER A O 1
#

pLDDT: mean 89.48, std 10.23, range [37.19, 97.31]